Protein AF-H3H7L2-F1 (afdb_monomer)

Solvent-accessible surface area (backbone atoms only — not comparable to full-atom values): 11480 Å² total; per-residue (Å²): 137,89,81,87,8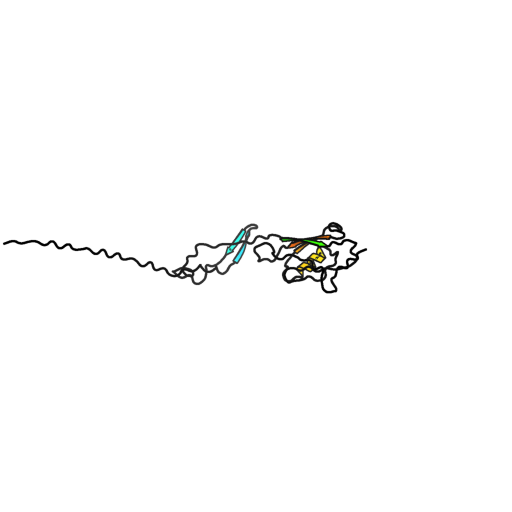4,83,84,80,83,82,82,81,79,82,78,78,82,76,76,77,82,84,77,72,84,60,44,77,53,62,67,68,32,77,78,44,79,44,82,70,51,102,87,42,70,44,80,45,64,41,74,40,81,75,68,45,100,62,21,23,56,44,23,77,82,89,76,82,88,84,84,81,77,71,92,57,76,34,77,48,77,50,74,42,65,41,99,40,67,69,85,56,39,15,32,35,46,32,50,74,96,44,69,40,62,71,41,51,71,80,52,51,33,67,57,51,30,55,42,49,47,69,36,95,89,41,65,48,60,49,50,44,59,53,59,79,56,74,22,53,61,22,32,36,34,44,37,33,37,74,53,61,100,82,64,82,66,71,76,82,68,63,80,43,77,50,90,76,49,71,84,87,28,45,62,52,75,54,81,127

Mean predicted aligne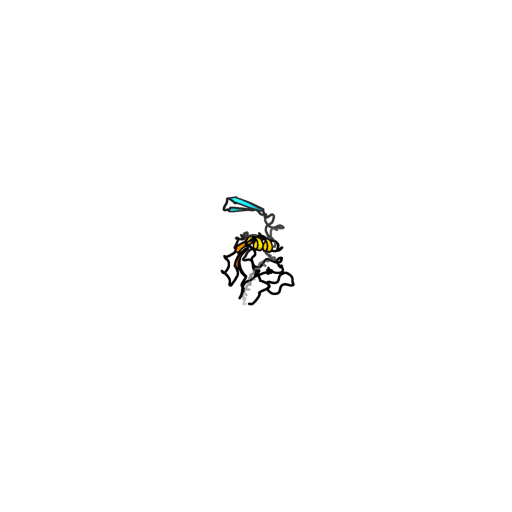d error: 16.81 Å

InterPro domains:
  IPR003961 Fibronectin type III [cd00063] (29-70)
  IPR013783 Immunoglobulin-like fold [G3DSA:2.60.40.10] (18-123)
  IPR036116 Fibronectin type III superfamily [SSF49265] (22-79)

Sequence (180 aa):
MSWTLLFGLLLLLLVTVVGAAFFTPEDVPGPPEKILVSPASDSSMRVQFSPPLNVKPEGVNGAPVLGYKVDVARRVDEVQTFSVAANGPILAGAYKLQFGAQMTPCIPWNASDVELEMALEELPTVDSVGVSRSAYSAAKNGYVYTITFDGAYLGNGKQTDTLDGDTTGHAPCIVNFYDS

Organism: Phytophthora ramorum (NCBI:txid164328)

Secondary structure (DSSP, 8-state):
---------------------------PPPPPEEEEEEEEETTEEEEEEEPPS--BTTBBTTB---------PPP--EEEEEEE--SS-B-S-EEEEEETTEEPPPEETT--HHHHHHHHHTSTT---EEEEEPPTTSBTTBEEEEEEE---TT--S---PPEEEESSPPTT----B---

Foldseek 3Di:
DDDDDDDDDDDDDDDPPPPPPDDDDADDADDWADWDWDDPDPPDIDTDTHGDPDQDPCGRRNDPDPDDDDDDADFDKAKDKDWQAAPDAQPWFWWWKDWPPDIFDTATQQHAQVSVQVRQCPTPQAPGKGKHWDPAPPHHNGIMIMIIRRGDPDDRDHDPTHIDIDCPDDPPGHRDRDDD

Nearest PDB structures (foldseek):
  9d93-assembly1_Me  TM=6.056E-01  e=2.719E-03  Mycobacterium phage Bxb1
  9d93-assembly1_Md  TM=5.670E-01  e=9.134E-03  Mycobacterium phage Bxb1
  9d93-assembly1_Mc  TM=5.709E-01  e=1.271E-02  Mycobacterium phage Bxb1

Radius of gyration: 35.59 Å; Cα contacts (8 Å, |Δi|>4): 286; chains: 1; bounding box: 51×59×133 Å

pLDDT: mean 73.61, std 17.61, range [36.94, 97.69]

Structure (mmCIF, N/CA/C/O backbone):
data_AF-H3H7L2-F1
#
_entry.id   AF-H3H7L2-F1
#
loop_
_atom_site.group_PDB
_atom_site.id
_atom_site.type_symbol
_atom_site.label_atom_id
_atom_site.label_alt_id
_atom_site.label_comp_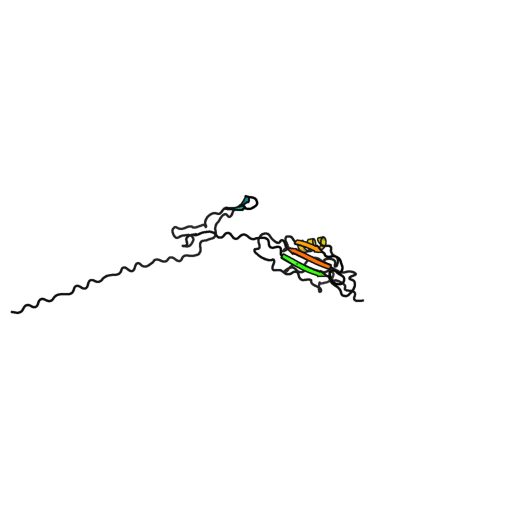id
_atom_site.label_asym_id
_atom_site.label_entity_id
_atom_site.label_seq_id
_atom_site.pdbx_PDB_ins_code
_atom_site.Cartn_x
_atom_site.Cartn_y
_atom_site.Cartn_z
_atom_site.occupancy
_atom_site.B_iso_or_equiv
_atom_site.auth_seq_id
_atom_site.auth_comp_id
_atom_site.auth_asym_id
_atom_site.auth_atom_id
_atom_site.pdbx_PDB_model_num
ATOM 1 N N . MET A 1 1 ? -20.782 -40.743 109.076 1.00 42.72 1 MET A N 1
ATOM 2 C CA . MET A 1 1 ? -21.596 -40.853 107.848 1.00 42.72 1 MET A CA 1
ATOM 3 C C . MET A 1 1 ? -21.030 -39.845 106.864 1.00 42.72 1 MET A C 1
ATOM 5 O O . MET A 1 1 ? -21.066 -38.658 107.149 1.00 42.72 1 MET A O 1
ATOM 9 N N . SER A 1 2 ? -20.343 -40.340 105.835 1.00 43.03 2 SER A N 1
ATOM 10 C CA . SER A 1 2 ? -19.579 -39.547 104.862 1.00 43.03 2 SER A CA 1
ATOM 11 C C . SER A 1 2 ? -20.503 -39.080 103.740 1.00 43.03 2 SER A C 1
ATOM 13 O O . SER A 1 2 ? -21.284 -39.892 103.248 1.00 43.03 2 SER A O 1
ATOM 15 N N . TRP A 1 3 ? -20.415 -37.813 103.330 1.00 38.62 3 TRP A N 1
ATOM 16 C CA . TRP A 1 3 ? -21.075 -37.321 102.121 1.00 38.62 3 TRP A CA 1
ATOM 17 C C . TRP A 1 3 ? -20.027 -36.668 101.221 1.00 38.62 3 TRP A C 1
ATOM 19 O O . TRP A 1 3 ? -19.472 -35.620 101.539 1.00 38.62 3 TRP A O 1
ATOM 29 N N . THR A 1 4 ? -19.725 -37.323 100.107 1.00 49.41 4 THR A N 1
ATOM 30 C CA . THR A 1 4 ? -18.909 -36.795 99.014 1.00 49.41 4 THR A CA 1
ATOM 31 C C . THR A 1 4 ? -19.793 -35.970 98.076 1.00 49.41 4 THR A C 1
ATOM 33 O O . THR A 1 4 ? -20.791 -36.465 97.558 1.00 49.41 4 THR A O 1
ATOM 36 N N . LEU A 1 5 ? -19.430 -34.705 97.854 1.00 44.53 5 LEU A N 1
ATOM 37 C CA . LEU A 1 5 ? -20.032 -33.828 96.845 1.00 44.53 5 LEU A CA 1
ATOM 38 C C . LEU A 1 5 ? -19.261 -33.982 95.526 1.00 44.53 5 LEU A C 1
ATOM 40 O O . LEU A 1 5 ? -18.083 -33.643 95.445 1.00 44.53 5 LEU A O 1
ATOM 44 N N . LEU A 1 6 ? -19.927 -34.514 94.501 1.00 42.78 6 LEU A N 1
ATOM 45 C CA . LEU A 1 6 ? -19.431 -34.582 93.124 1.00 42.78 6 LEU A CA 1
ATOM 46 C C . LEU A 1 6 ? -19.721 -33.250 92.414 1.00 42.78 6 LEU A C 1
ATOM 48 O O . LEU A 1 6 ? -20.880 -32.886 92.230 1.00 42.78 6 LEU A O 1
ATOM 52 N N . PHE A 1 7 ? -18.674 -32.537 91.993 1.00 46.81 7 PHE A N 1
ATOM 53 C CA . PHE A 1 7 ? -18.787 -31.405 91.070 1.00 46.81 7 PHE A CA 1
ATOM 54 C C . PHE A 1 7 ? -18.879 -31.930 89.630 1.00 46.81 7 PHE A C 1
ATOM 56 O O . PHE A 1 7 ? -17.921 -32.497 89.108 1.00 46.81 7 PHE A O 1
ATOM 63 N N . GLY A 1 8 ? -20.035 -31.752 88.987 1.00 42.59 8 GLY A N 1
ATOM 64 C CA . GLY A 1 8 ? -20.213 -32.010 87.558 1.00 42.59 8 GLY A CA 1
ATOM 65 C C . GLY A 1 8 ? -19.710 -30.830 86.727 1.00 42.59 8 GLY A C 1
ATOM 66 O O . GLY A 1 8 ? -20.228 -29.722 86.847 1.00 42.59 8 GLY A O 1
ATOM 67 N N . LEU A 1 9 ? -18.701 -31.062 85.888 1.00 47.94 9 LEU A N 1
ATOM 68 C CA . LEU A 1 9 ? -18.195 -30.092 84.918 1.00 47.94 9 LEU A CA 1
ATOM 69 C C . LEU A 1 9 ? -19.192 -29.983 83.749 1.00 47.94 9 LEU A C 1
ATOM 71 O O . LEU A 1 9 ? -19.324 -30.915 82.957 1.00 47.94 9 LEU A O 1
ATOM 75 N N . LEU A 1 10 ? -19.900 -28.857 83.637 1.00 43.38 10 LEU A N 1
ATOM 76 C CA . LEU A 1 10 ? -20.731 -28.554 82.471 1.00 43.38 10 LEU A CA 1
ATOM 77 C C . LEU A 1 10 ? -19.822 -28.104 81.318 1.00 43.38 10 LEU A C 1
ATOM 79 O O . LEU A 1 10 ? -19.287 -26.996 81.332 1.00 43.38 10 LEU A O 1
ATOM 83 N N . LEU A 1 11 ? -19.633 -28.975 80.326 1.00 47.72 11 LEU A N 1
ATOM 84 C CA . LEU A 1 11 ? -18.905 -28.658 79.100 1.00 47.72 11 LEU A CA 1
ATOM 85 C C . LEU A 1 11 ? -19.787 -27.777 78.198 1.00 47.72 11 LEU A C 1
ATOM 87 O O . LEU A 1 11 ? -20.783 -28.238 77.645 1.00 47.72 11 LEU A O 1
ATOM 91 N N . LEU A 1 12 ? -19.424 -26.501 78.064 1.00 52.78 12 LEU A N 1
ATOM 92 C CA . LEU A 1 12 ? -20.089 -25.538 77.185 1.00 52.78 12 LEU A CA 1
ATOM 93 C C . LEU A 1 12 ? -19.618 -25.779 75.741 1.00 52.78 12 LEU A C 1
ATOM 95 O O 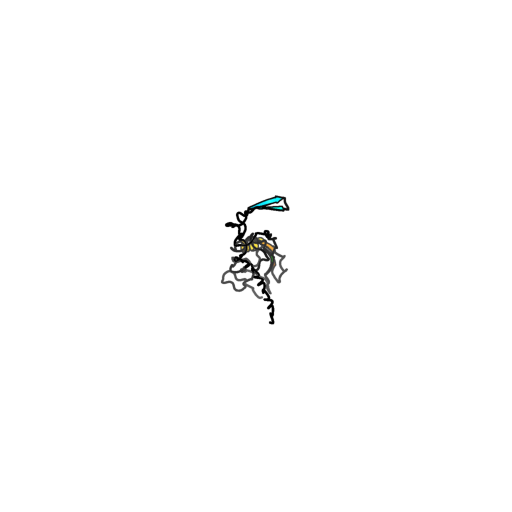. LEU A 1 12 ? -18.488 -25.449 75.381 1.00 52.78 12 LEU A O 1
ATOM 99 N N . LEU A 1 13 ? -20.466 -26.405 74.921 1.00 51.59 13 LEU A N 1
ATOM 100 C CA . LEU A 1 13 ? -20.189 -26.645 73.505 1.00 51.59 13 LEU A CA 1
ATOM 101 C C . LEU A 1 13 ? -20.370 -25.329 72.724 1.00 51.59 13 LEU A C 1
ATOM 103 O O . LEU A 1 13 ? -21.492 -24.905 72.451 1.00 51.59 13 LEU A O 1
ATOM 107 N N . LEU A 1 14 ? -19.265 -24.667 72.377 1.00 56.00 14 LEU A N 1
ATOM 108 C CA . LEU A 1 14 ? -19.246 -23.540 71.440 1.00 56.00 14 LEU A CA 1
ATOM 109 C C . LEU A 1 14 ? -19.530 -24.073 70.028 1.00 56.00 14 LEU A C 1
ATOM 111 O O . LEU A 1 14 ? -18.642 -24.601 69.364 1.00 56.00 14 LEU A O 1
ATOM 115 N N . VAL A 1 15 ? -20.779 -23.961 69.572 1.00 58.22 15 VAL A N 1
ATOM 116 C CA . VAL A 1 15 ? -21.133 -24.225 68.171 1.00 58.22 15 VAL A CA 1
ATOM 117 C C . VAL A 1 15 ? -20.689 -23.017 67.353 1.00 58.22 15 VAL A C 1
ATOM 119 O O . VAL A 1 15 ? -21.318 -21.960 67.389 1.00 58.22 15 VAL A O 1
ATOM 122 N N . THR A 1 16 ? -19.583 -23.150 66.626 1.00 55.16 16 THR A N 1
ATOM 123 C CA . THR A 1 16 ? -19.221 -22.189 65.587 1.00 55.16 16 THR A CA 1
ATOM 124 C C . THR A 1 16 ? -20.222 -22.330 64.444 1.00 55.16 16 THR A C 1
ATOM 126 O O . THR A 1 16 ? -20.242 -23.330 63.728 1.00 55.16 16 THR A O 1
ATOM 129 N N . VAL A 1 17 ? -21.085 -21.329 64.265 1.00 59.53 17 VAL A N 1
ATOM 130 C CA . VAL A 1 17 ? -21.864 -21.203 63.030 1.00 59.53 17 VAL A CA 1
ATOM 131 C C . VAL A 1 17 ? -20.871 -20.819 61.939 1.00 59.53 17 VAL A C 1
ATOM 133 O O . VAL A 1 17 ? -20.520 -19.651 61.784 1.00 59.53 17 VAL A O 1
ATOM 136 N N . VAL A 1 18 ? -20.355 -21.812 61.217 1.00 59.75 18 VAL A N 1
ATOM 137 C CA . VAL A 1 18 ? -19.628 -21.564 59.973 1.00 59.75 18 VAL A CA 1
ATOM 138 C C . VAL A 1 18 ? -20.673 -21.074 58.978 1.00 59.75 18 VAL A C 1
ATOM 140 O O . VAL A 1 18 ? -21.449 -21.861 58.442 1.00 59.75 18 VAL A O 1
ATOM 143 N N . GLY A 1 19 ? -20.751 -19.757 58.788 1.00 56.78 19 GLY A N 1
ATOM 144 C CA . GLY A 1 19 ? -21.530 -19.181 57.702 1.00 56.78 19 GLY A CA 1
ATOM 145 C C . GLY A 1 19 ? -20.981 -19.729 56.392 1.00 56.78 19 GLY A C 1
ATOM 146 O O . GLY A 1 19 ? -19.834 -19.455 56.043 1.00 56.78 19 GLY A O 1
ATOM 147 N N . ALA A 1 20 ? -21.770 -20.545 55.696 1.00 57.53 20 ALA A N 1
ATOM 148 C CA . ALA A 1 20 ? -21.438 -20.949 54.342 1.00 57.53 20 ALA A CA 1
ATOM 149 C C . ALA A 1 20 ? -21.363 -19.675 53.493 1.00 57.53 20 ALA A C 1
ATOM 151 O O . ALA A 1 20 ? -22.358 -18.965 53.341 1.00 57.53 20 ALA A O 1
ATOM 152 N N . ALA A 1 21 ? -20.177 -19.357 52.980 1.00 58.69 21 ALA A N 1
ATOM 153 C CA . ALA A 1 21 ? -20.054 -18.340 51.953 1.00 58.69 21 ALA A CA 1
ATOM 154 C C . ALA A 1 21 ? -20.756 -18.882 50.701 1.00 58.69 21 ALA A C 1
ATOM 156 O O . ALA A 1 21 ? -20.286 -19.831 50.072 1.00 58.69 21 ALA A O 1
ATOM 157 N N . PHE A 1 22 ? -21.925 -18.328 50.387 1.00 52.34 22 PHE A N 1
ATOM 158 C CA . PHE A 1 22 ? -22.603 -18.588 49.126 1.00 52.34 22 PHE A CA 1
ATOM 159 C C . PHE A 1 22 ? -21.815 -17.880 48.024 1.00 52.34 22 PHE A C 1
ATOM 161 O O . PHE A 1 22 ? -21.894 -16.664 47.888 1.00 52.34 22 PHE A O 1
ATOM 168 N N . PHE A 1 23 ? -21.036 -18.639 47.259 1.00 55.38 23 PHE A N 1
ATOM 169 C CA . PHE A 1 23 ? -20.469 -18.169 46.001 1.00 55.38 23 PHE A CA 1
ATOM 170 C C . PHE A 1 23 ? -21.416 -18.589 44.877 1.00 55.38 23 PHE A C 1
ATOM 172 O O . PHE A 1 23 ? -21.619 -19.782 44.647 1.00 55.38 23 PHE A O 1
ATOM 179 N N . THR A 1 24 ? -22.024 -17.624 44.192 1.00 59.06 24 THR A N 1
ATOM 180 C CA . THR A 1 24 ? -22.646 -17.870 42.888 1.00 59.06 24 THR A CA 1
ATOM 181 C C . THR A 1 24 ? -21.557 -17.787 41.821 1.00 59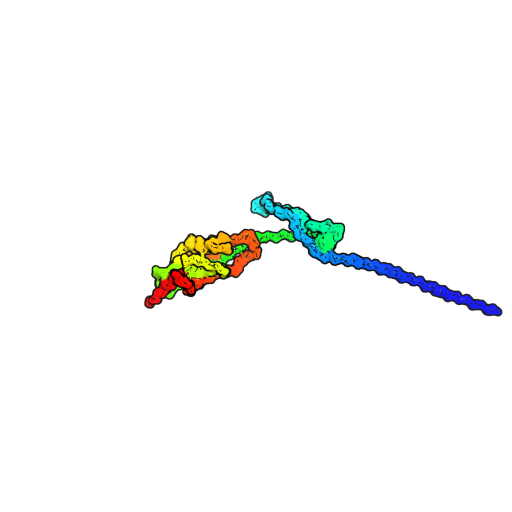.06 24 THR A C 1
ATOM 183 O O . THR A 1 24 ? -20.693 -16.920 41.945 1.00 59.06 24 THR A O 1
ATOM 186 N N . PRO A 1 25 ? -21.555 -18.649 40.790 1.00 58.09 25 PRO A N 1
ATOM 187 C CA . PRO A 1 25 ? -20.655 -18.476 39.656 1.00 58.09 25 PRO A CA 1
ATOM 188 C C . PRO A 1 25 ? -20.799 -17.058 39.097 1.00 58.09 25 PRO A C 1
ATOM 190 O O . PRO A 1 25 ? -21.908 -16.626 38.784 1.00 58.09 25 PRO A O 1
ATOM 193 N N . GLU A 1 26 ? -19.684 -16.349 39.026 1.00 63.41 26 GLU A N 1
ATOM 194 C CA . GLU A 1 26 ? -19.555 -15.033 38.417 1.00 63.41 26 GLU A CA 1
ATOM 195 C C . GLU A 1 26 ? -18.843 -15.231 37.075 1.00 63.41 26 GLU A C 1
ATOM 197 O O . GLU A 1 26 ? -17.803 -15.888 37.011 1.00 63.41 26 GLU A O 1
ATOM 202 N N . ASP A 1 27 ? -19.436 -14.728 35.999 1.00 64.25 27 ASP A N 1
ATOM 203 C CA . ASP A 1 27 ? -18.841 -14.682 34.666 1.00 64.25 27 ASP A CA 1
ATOM 204 C C . ASP A 1 27 ? -18.543 -13.223 34.302 1.00 64.25 27 ASP A C 1
ATOM 206 O O . ASP A 1 27 ? -19.025 -12.282 34.937 1.00 64.25 27 ASP A O 1
ATOM 210 N N . VAL A 1 28 ? -17.725 -13.022 33.275 1.00 65.25 28 VAL A N 1
ATOM 211 C CA . VAL A 1 28 ? -17.295 -11.694 32.839 1.00 65.25 28 VAL A CA 1
ATOM 212 C C . VAL A 1 28 ? -18.524 -10.846 32.458 1.00 65.25 28 VAL A C 1
ATOM 214 O O . VAL A 1 28 ? -19.422 -11.348 31.764 1.00 65.25 28 VAL A O 1
ATOM 217 N N . PRO A 1 29 ? -18.588 -9.558 32.865 1.00 73.44 29 PRO A N 1
ATOM 218 C CA . PRO A 1 29 ? -19.645 -8.670 32.408 1.00 73.44 29 PRO A CA 1
ATOM 219 C C . PRO A 1 29 ? -19.709 -8.632 30.880 1.00 73.44 29 PRO A C 1
ATOM 221 O O . PRO A 1 29 ? -18.682 -8.542 30.206 1.00 73.44 29 PRO A O 1
ATOM 224 N N . GLY A 1 30 ? -20.922 -8.679 30.331 1.00 75.75 30 GLY A N 1
ATOM 225 C CA . GLY A 1 30 ? -21.148 -8.539 28.894 1.00 75.75 30 GLY A CA 1
ATOM 226 C C . GLY A 1 30 ? -20.613 -7.211 28.331 1.00 75.75 30 GLY A C 1
ATOM 227 O O . GLY A 1 30 ? -20.304 -6.287 29.088 1.00 75.75 30 GLY A O 1
ATOM 228 N N . PRO A 1 31 ? -20.498 -7.084 27.000 1.00 83.38 31 PRO A N 1
ATOM 229 C CA . PRO A 1 31 ? -20.037 -5.850 26.373 1.00 83.38 31 PRO A CA 1
ATOM 230 C C . PRO A 1 31 ? -21.061 -4.708 26.535 1.00 83.38 31 PRO A C 1
ATOM 232 O O . PRO A 1 31 ? -22.255 -4.969 26.708 1.00 83.38 31 PRO A O 1
ATOM 235 N N . PRO A 1 32 ? -20.624 -3.437 26.452 1.00 85.88 32 PRO A N 1
ATOM 236 C CA . PRO A 1 32 ? -21.538 -2.302 26.394 1.00 85.88 32 PRO A CA 1
ATOM 237 C C . PRO A 1 32 ? -22.397 -2.340 25.125 1.00 85.88 32 PRO A C 1
ATOM 239 O O . PRO A 1 32 ? -21.979 -2.839 24.079 1.00 85.88 32 PRO A O 1
ATOM 242 N N . GLU A 1 33 ? -23.580 -1.743 25.196 1.00 87.56 33 GLU A N 1
ATOM 243 C CA . GLU A 1 33 ? -24.502 -1.643 24.067 1.00 87.56 33 GLU A CA 1
ATOM 244 C C . GLU A 1 33 ? -24.527 -0.252 23.443 1.00 87.56 33 GLU A C 1
ATOM 246 O O . GLU A 1 33 ? -24.092 0.725 24.046 1.00 87.56 33 GLU A O 1
ATOM 251 N N . LYS A 1 34 ? -25.126 -0.139 22.249 1.00 86.56 34 LYS A N 1
ATOM 252 C CA . LYS A 1 34 ? -25.437 1.150 21.602 1.00 86.56 34 LYS A CA 1
ATOM 253 C C . LYS A 1 34 ? -24.223 2.083 21.534 1.00 86.56 34 LYS A C 1
ATOM 255 O O . LYS A 1 34 ? -24.288 3.234 21.962 1.00 86.56 34 LYS A O 1
ATOM 260 N N . ILE A 1 35 ? -23.115 1.561 21.015 1.00 88.00 35 ILE A N 1
ATOM 261 C CA . ILE A 1 35 ? -21.878 2.321 20.856 1.00 88.00 35 ILE A CA 1
ATOM 262 C C . ILE A 1 35 ? -22.097 3.410 19.800 1.00 88.00 35 ILE A C 1
ATOM 264 O O . ILE A 1 35 ? -22.441 3.126 18.655 1.00 88.00 35 ILE A O 1
ATOM 268 N N . LEU A 1 36 ? -21.887 4.658 20.198 1.00 86.94 36 LEU A N 1
ATOM 269 C CA . LEU A 1 36 ? -21.940 5.848 19.362 1.00 86.94 36 LEU A CA 1
ATOM 270 C C . LEU A 1 36 ? -20.646 6.634 19.563 1.00 86.94 36 LEU A C 1
ATOM 272 O O . LEU A 1 36 ? -20.280 6.964 20.691 1.00 86.94 36 LEU A O 1
ATOM 276 N N . VAL A 1 37 ? -19.964 6.959 18.469 1.00 87.56 37 VAL A N 1
ATOM 277 C CA . VAL A 1 37 ? -18.731 7.754 18.490 1.00 87.56 37 VAL A CA 1
ATOM 278 C C . VAL A 1 37 ? -18.962 9.031 17.696 1.00 87.56 37 VAL A C 1
ATOM 280 O O . VAL A 1 37 ? -19.446 8.981 16.569 1.00 87.56 37 VAL A O 1
ATOM 283 N N . SER A 1 38 ? -18.632 10.180 18.282 1.00 89.50 38 SER A N 1
ATOM 284 C CA . SER A 1 38 ? -18.746 11.480 17.617 1.00 89.50 38 SER A CA 1
ATOM 285 C C . SER A 1 38 ? -17.513 12.348 17.873 1.00 89.50 38 SER A C 1
ATOM 287 O O . SER A 1 38 ? -16.984 12.322 18.990 1.00 89.50 38 SER A O 1
ATOM 289 N N . PRO A 1 39 ? -17.077 13.171 16.904 1.00 86.69 39 PRO A N 1
ATOM 290 C CA . PRO A 1 39 ? -16.022 14.149 17.144 1.00 86.69 39 PRO A CA 1
ATOM 291 C C . PRO A 1 39 ? -16.453 15.130 18.239 1.00 86.69 39 PRO A C 1
ATOM 293 O O . PRO A 1 39 ? -17.602 15.571 18.291 1.00 86.69 39 PRO A O 1
ATOM 296 N N . ALA A 1 40 ? -15.535 15.437 19.149 1.00 87.19 40 ALA A N 1
ATOM 297 C CA . ALA A 1 40 ? -15.734 16.415 20.215 1.00 87.19 40 ALA A CA 1
ATOM 298 C C . ALA A 1 40 ? -14.848 17.653 20.023 1.00 87.19 40 ALA A C 1
ATOM 300 O O . ALA A 1 40 ? -15.246 18.748 20.417 1.00 87.19 40 ALA A O 1
ATOM 301 N N . SER A 1 41 ? -13.691 17.477 19.383 1.00 89.38 41 SER A N 1
ATOM 302 C CA . SER A 1 41 ? -12.815 18.513 18.830 1.00 89.38 41 SER A CA 1
ATOM 303 C C . SER A 1 41 ? -11.898 17.890 17.768 1.00 89.38 41 SER A C 1
ATOM 305 O O . SER A 1 41 ? -11.964 16.684 17.532 1.00 89.38 41 SER A O 1
ATOM 307 N N . ASP A 1 42 ? -10.974 18.677 17.214 1.00 80.00 42 ASP A N 1
ATOM 308 C CA . ASP A 1 42 ? -9.923 18.191 16.302 1.00 80.00 42 ASP A CA 1
ATOM 309 C C . ASP A 1 42 ? -8.986 17.146 16.941 1.00 80.00 42 ASP A C 1
ATOM 311 O O . ASP A 1 42 ? -8.261 16.441 16.246 1.00 80.00 42 ASP A O 1
ATOM 315 N N . SER A 1 43 ? -8.985 17.038 18.273 1.00 82.88 43 SER A N 1
ATOM 316 C CA . SER A 1 43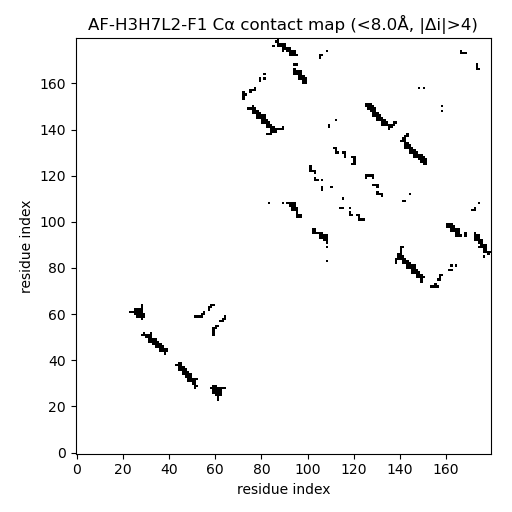 ? -8.099 16.154 19.040 1.00 82.88 43 SER A CA 1
ATOM 317 C C . SER A 1 43 ? -8.827 15.261 20.046 1.00 82.88 43 SER A C 1
ATOM 319 O O . SER A 1 43 ? -8.179 14.582 20.843 1.00 82.88 43 SER A O 1
ATOM 321 N N . SER A 1 44 ? -10.164 15.247 20.053 1.00 83.31 44 SER A N 1
ATOM 322 C CA . SER A 1 44 ? -10.936 14.447 21.008 1.00 83.31 44 SER A CA 1
ATOM 323 C C . SER A 1 44 ? -12.211 13.867 20.402 1.00 83.31 44 SER A C 1
ATOM 325 O O . SER A 1 44 ? -12.875 14.487 19.570 1.00 83.31 44 SER A O 1
ATOM 327 N N . MET A 1 45 ? -12.579 12.669 20.859 1.00 85.94 45 MET A N 1
ATOM 328 C CA . MET A 1 45 ? -13.815 11.984 20.484 1.00 85.94 45 MET A CA 1
ATOM 329 C C . MET A 1 45 ? -14.664 11.722 21.724 1.00 85.94 45 MET A C 1
ATOM 331 O O . MET A 1 45 ? -14.152 11.393 22.794 1.00 85.94 45 MET A O 1
ATOM 335 N N . ARG A 1 46 ? -15.980 11.842 21.572 1.00 90.25 46 ARG A N 1
ATOM 336 C CA . ARG A 1 46 ? -16.962 11.380 22.552 1.00 90.25 46 ARG A CA 1
ATOM 337 C C . ARG A 1 46 ? -17.374 9.965 22.188 1.00 90.25 46 ARG A C 1
ATOM 339 O O . ARG A 1 46 ? -17.863 9.735 21.087 1.00 90.25 46 ARG A O 1
ATOM 346 N N . VAL A 1 47 ? -17.213 9.055 23.139 1.00 90.88 47 VAL A N 1
ATOM 347 C CA . VAL A 1 47 ? -17.756 7.699 23.069 1.00 90.88 47 VAL A CA 1
ATOM 348 C C . VAL A 1 47 ? -18.957 7.645 24.004 1.00 90.88 47 VAL A C 1
ATOM 350 O O . VAL A 1 47 ? -18.840 7.944 25.191 1.00 90.88 47 VAL A O 1
ATOM 353 N N . GLN A 1 48 ? -20.116 7.308 23.457 1.00 91.81 48 GLN A N 1
ATOM 354 C CA . GLN A 1 48 ? -21.354 7.088 24.190 1.00 91.81 48 GLN A CA 1
ATOM 355 C C . GLN A 1 48 ? -21.757 5.629 24.025 1.00 91.81 48 GLN A C 1
ATOM 357 O O . GLN A 1 48 ? -21.657 5.069 22.939 1.00 91.81 48 GLN A O 1
ATOM 362 N N . PHE A 1 49 ? -22.199 5.010 25.107 1.00 91.19 49 PHE A N 1
ATOM 363 C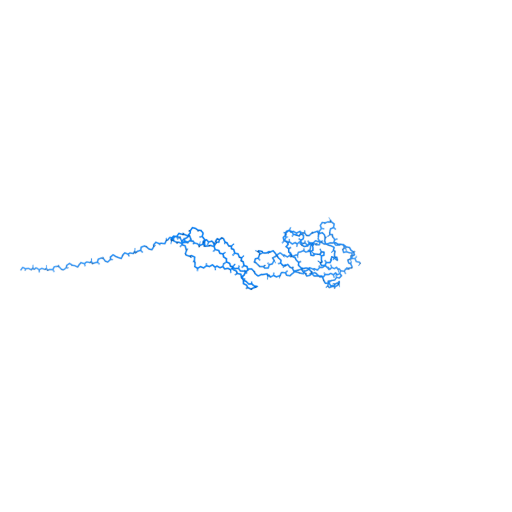 CA . PHE A 1 49 ? -22.679 3.638 25.112 1.00 91.19 49 PHE A CA 1
ATOM 364 C C . PHE A 1 49 ? -23.645 3.450 26.281 1.00 91.19 49 PHE A C 1
ATOM 366 O O . PHE A 1 49 ? -23.709 4.265 27.203 1.00 91.19 49 PHE A O 1
ATOM 373 N N . SER A 1 50 ? -24.413 2.372 26.235 1.00 88.44 50 SER A N 1
ATOM 374 C CA . SER A 1 50 ? -25.245 1.896 27.334 1.00 88.44 50 SER A CA 1
ATOM 375 C C . SER A 1 50 ? -24.545 0.742 28.058 1.00 88.44 50 SER A C 1
ATOM 377 O O . SER A 1 50 ? -23.770 0.016 27.431 1.00 88.44 50 SER A O 1
ATOM 379 N N . PRO A 1 51 ? -24.802 0.541 29.360 1.00 84.75 51 PRO A N 1
ATOM 380 C CA . PRO A 1 51 ? -24.368 -0.667 30.050 1.00 84.75 51 PRO A CA 1
ATOM 381 C C . PRO A 1 51 ? -24.891 -1.945 29.368 1.00 84.75 51 PRO A C 1
ATOM 383 O O . PRO A 1 51 ? -25.858 -1.869 28.604 1.00 84.75 51 PRO A O 1
ATOM 386 N N . PRO A 1 52 ? -24.295 -3.113 29.660 1.00 81.12 52 PRO A N 1
ATOM 387 C CA . PRO A 1 52 ? -24.741 -4.390 29.103 1.00 81.12 52 PRO A CA 1
ATOM 388 C C . PRO A 1 52 ? -26.201 -4.707 29.466 1.00 81.12 52 PRO A C 1
ATOM 390 O O . PRO A 1 52 ? -26.682 -4.308 30.531 1.00 81.12 52 PRO A O 1
ATOM 393 N N . LEU A 1 53 ? -26.908 -5.468 28.622 1.00 70.44 53 LEU A N 1
ATOM 394 C CA . LEU A 1 53 ? -28.247 -5.972 28.963 1.00 70.44 53 LEU A CA 1
ATOM 395 C C . LEU A 1 53 ? -28.203 -6.997 30.099 1.00 70.44 53 LEU A C 1
ATOM 397 O O . LEU A 1 53 ? -27.187 -7.638 30.358 1.00 70.44 53 LEU A O 1
ATOM 401 N N . ASN A 1 54 ? -29.362 -7.196 30.733 1.00 66.38 54 ASN A N 1
ATOM 402 C CA . ASN A 1 54 ? -29.580 -8.180 31.798 1.00 66.38 54 ASN A CA 1
ATOM 403 C C . ASN A 1 54 ? -28.768 -7.923 33.077 1.00 66.38 54 ASN A C 1
ATOM 405 O O . ASN A 1 54 ? -28.350 -8.872 33.738 1.00 66.38 54 ASN A O 1
ATOM 409 N N . VAL A 1 55 ? -28.580 -6.653 33.455 1.00 62.56 55 VAL A N 1
ATOM 410 C CA . VAL A 1 55 ? -28.070 -6.298 34.788 1.00 62.56 55 VAL A CA 1
ATOM 411 C C . VAL A 1 55 ? -29.044 -6.843 35.838 1.00 62.56 55 VAL A C 1
ATOM 413 O O . VAL A 1 55 ? -30.177 -6.369 35.947 1.00 62.56 55 VAL A O 1
ATOM 416 N N . LYS A 1 56 ? -28.627 -7.862 36.588 1.00 59.25 56 LYS A N 1
ATOM 417 C CA . LYS A 1 56 ? -29.376 -8.382 37.737 1.00 59.25 56 LYS A CA 1
ATOM 418 C C . LYS A 1 56 ? -28.835 -7.749 39.026 1.00 59.25 56 LYS A C 1
ATOM 420 O O . LYS A 1 56 ? -27.756 -7.154 38.987 1.00 59.25 56 LYS A O 1
ATOM 425 N N . PRO A 1 57 ? -29.528 -7.862 40.176 1.00 57.56 57 PRO A N 1
ATOM 426 C CA . PRO A 1 57 ? -28.976 -7.430 41.462 1.00 57.56 57 PRO A CA 1
ATOM 427 C C . PRO A 1 57 ? -27.613 -8.068 41.767 1.00 57.56 57 PRO A C 1
ATOM 429 O O . PRO A 1 57 ? -26.792 -7.455 42.440 1.00 57.56 57 PRO A O 1
ATOM 432 N N . GLU A 1 58 ? -27.364 -9.268 41.232 1.00 58.62 58 GLU A N 1
ATOM 433 C CA . GLU A 1 58 ? -26.094 -9.984 41.351 1.00 58.62 58 GLU A CA 1
ATOM 434 C C . GLU A 1 58 ? -25.016 -9.506 40.353 1.00 58.62 58 GLU A C 1
ATOM 436 O O . GLU A 1 58 ? -23.901 -9.999 40.401 1.00 58.62 58 GLU A O 1
ATOM 441 N N . GLY A 1 59 ? -25.304 -8.557 39.451 1.00 56.31 59 GLY A N 1
ATOM 442 C CA . GLY A 1 59 ? -24.377 -8.057 38.424 1.00 56.31 59 GLY A CA 1
ATOM 443 C C . GLY A 1 59 ? -24.754 -8.458 36.991 1.00 56.31 59 GLY A C 1
ATOM 444 O O . GLY A 1 59 ? -25.815 -9.035 36.738 1.00 56.31 59 GLY A O 1
ATOM 445 N N . VAL A 1 60 ? -23.883 -8.145 36.025 1.00 56.38 60 VAL A N 1
ATOM 446 C CA . VAL A 1 60 ? -23.994 -8.646 34.643 1.00 56.38 60 VAL A CA 1
ATOM 447 C C . VAL A 1 60 ? -23.259 -9.981 34.610 1.00 56.38 60 VAL A C 1
ATOM 449 O O . VAL A 1 60 ? -22.037 -10.005 34.661 1.00 56.38 60 VAL A O 1
ATOM 452 N N . ASN A 1 61 ? -24.005 -11.084 34.594 1.00 60.53 61 ASN A N 1
ATOM 453 C CA . ASN A 1 61 ? -23.495 -12.447 34.805 1.00 60.53 61 ASN A CA 1
ATOM 454 C C . ASN A 1 61 ? -22.837 -12.708 36.176 1.00 60.53 61 ASN A C 1
ATOM 456 O O . ASN A 1 61 ? -22.000 -13.594 36.298 1.00 60.53 61 ASN A O 1
ATOM 460 N N . GLY A 1 62 ? -23.233 -11.983 37.222 1.00 58.72 62 GLY A N 1
ATOM 461 C CA . GLY A 1 62 ? -22.680 -12.174 38.569 1.00 58.72 62 GLY A CA 1
ATOM 462 C C . GLY A 1 62 ? -21.528 -11.226 38.916 1.00 58.72 62 GLY A C 1
ATOM 463 O O . GLY A 1 62 ? -21.112 -11.211 40.069 1.00 58.72 62 GLY A O 1
ATOM 464 N N . ALA A 1 63 ? -21.036 -10.439 37.944 1.00 67.19 63 ALA A N 1
ATOM 465 C CA . ALA A 1 63 ? -19.920 -9.512 38.121 1.00 67.19 63 ALA A CA 1
ATOM 466 C C . ALA A 1 63 ? -20.335 -8.039 38.055 1.00 67.19 63 ALA A C 1
ATOM 468 O O . ALA A 1 63 ? -21.132 -7.657 37.183 1.00 67.19 63 ALA A O 1
ATOM 469 N N . PRO A 1 64 ? -19.780 -7.158 38.912 1.00 70.81 64 PRO A N 1
ATOM 470 C CA . PRO A 1 64 ? -19.933 -5.722 38.741 1.00 70.81 64 PRO A CA 1
ATOM 471 C C . PRO A 1 64 ? -19.102 -5.225 37.549 1.00 70.81 64 PRO A C 1
ATOM 473 O O . PRO A 1 64 ? -17.927 -5.556 37.392 1.00 70.81 64 PRO A O 1
ATOM 476 N N . VAL A 1 65 ? -19.684 -4.347 36.728 1.00 76.12 65 VAL A N 1
ATOM 477 C CA . VAL A 1 65 ? -18.921 -3.596 35.720 1.00 76.12 65 VAL A CA 1
ATOM 478 C C . VAL A 1 65 ? -18.111 -2.514 36.438 1.00 76.12 65 VAL A C 1
ATOM 480 O O . VAL A 1 65 ? -18.671 -1.519 36.893 1.00 76.12 65 VAL A O 1
ATOM 483 N N . LEU A 1 66 ? -16.794 -2.699 36.547 1.00 81.50 66 LEU A N 1
ATOM 484 C CA . LEU A 1 66 ? -15.899 -1.753 37.234 1.00 81.50 66 LEU A CA 1
ATOM 485 C C . LEU A 1 66 ? -15.383 -0.626 36.328 1.00 81.50 66 LEU A C 1
ATOM 487 O O . LEU A 1 66 ? -14.918 0.404 36.812 1.00 81.50 66 LEU A O 1
ATOM 491 N N . GLY A 1 67 ? -15.460 -0.807 35.011 1.00 81.19 67 GLY A N 1
ATOM 492 C CA . GLY A 1 67 ? -14.999 0.164 34.029 1.00 81.19 67 GLY A CA 1
ATOM 493 C C . GLY A 1 67 ? -15.029 -0.403 32.616 1.00 81.19 67 GLY A C 1
ATOM 494 O O . GLY A 1 67 ? -15.306 -1.583 32.413 1.00 81.19 67 GLY A O 1
ATOM 495 N N . TYR A 1 68 ? -14.724 0.453 31.643 1.00 83.56 68 TYR A N 1
ATOM 496 C CA . TYR A 1 68 ? -14.667 0.092 30.230 1.00 83.56 68 TYR A CA 1
ATOM 497 C C . TYR A 1 68 ? -13.273 0.371 29.684 1.00 83.56 68 TYR A C 1
ATOM 499 O O . TYR A 1 68 ? -12.682 1.414 29.969 1.00 83.56 68 TYR A O 1
ATOM 507 N N . LYS A 1 69 ? -12.763 -0.555 28.874 1.00 82.62 69 LYS A N 1
ATOM 508 C CA . LYS A 1 69 ? -11.543 -0.358 28.097 1.00 82.62 69 LYS A CA 1
ATOM 509 C C . LYS A 1 69 ? -11.923 0.231 26.741 1.00 82.62 69 LYS A C 1
ATOM 511 O O . LYS A 1 69 ? -12.747 -0.345 26.036 1.00 82.62 69 LYS A O 1
ATOM 516 N N . VAL A 1 70 ? -11.329 1.367 26.388 1.00 81.62 70 VAL A N 1
ATOM 517 C CA . VAL A 1 70 ? -11.439 1.948 25.045 1.00 81.62 70 VAL A CA 1
ATOM 518 C C . VAL A 1 70 ? -10.101 1.749 24.350 1.00 81.62 70 VAL A C 1
ATOM 520 O O . VAL A 1 70 ? -9.107 2.356 24.742 1.00 81.62 70 VAL A O 1
ATOM 523 N N . ASP A 1 71 ? -10.082 0.894 23.333 1.00 76.50 71 ASP A N 1
ATOM 524 C CA . ASP A 1 71 ? -8.922 0.699 22.467 1.00 76.50 71 ASP A CA 1
ATOM 525 C C . ASP A 1 71 ? -9.099 1.544 21.198 1.00 76.50 71 ASP A C 1
ATOM 527 O O . ASP A 1 71 ? -10.108 1.431 20.503 1.00 76.50 71 ASP A O 1
ATOM 531 N N . VAL A 1 72 ? -8.126 2.414 20.909 1.00 70.25 72 VAL A N 1
ATOM 532 C CA . VAL A 1 72 ? -8.117 3.266 19.711 1.00 70.25 72 VAL A CA 1
ATOM 533 C C . VAL A 1 72 ? -7.064 2.740 18.742 1.00 70.25 72 VAL A C 1
ATOM 535 O O . VAL A 1 72 ? -5.882 2.685 19.081 1.00 70.25 72 VAL A O 1
ATOM 538 N N . ALA A 1 73 ? -7.488 2.384 17.530 1.00 60.03 73 ALA A N 1
ATOM 539 C CA . ALA A 1 73 ? -6.583 2.038 16.442 1.00 60.03 73 ALA A CA 1
ATOM 540 C C . ALA A 1 73 ? -5.899 3.308 15.917 1.00 60.03 73 ALA A C 1
ATOM 542 O O . ALA A 1 73 ? -6.576 4.277 15.565 1.00 60.03 73 ALA A O 1
ATOM 543 N N . ARG A 1 74 ? -4.563 3.320 15.840 1.00 56.69 74 ARG A N 1
ATOM 544 C CA . ARG A 1 74 ? -3.820 4.362 15.114 1.00 56.69 74 ARG A CA 1
ATOM 545 C C . ARG A 1 74 ? -3.381 3.798 13.771 1.00 56.69 74 ARG A C 1
ATOM 547 O O . ARG A 1 74 ? -2.824 2.703 13.743 1.00 56.69 74 ARG A O 1
ATOM 554 N N . ARG A 1 75 ? -3.566 4.571 12.695 1.00 58.94 75 ARG A N 1
ATOM 555 C CA . ARG A 1 75 ? -2.972 4.274 11.384 1.00 58.94 75 ARG A CA 1
ATOM 556 C C . ARG A 1 75 ? -1.470 4.032 11.558 1.00 58.94 75 ARG A C 1
ATOM 558 O O . ARG A 1 75 ? -0.777 4.828 12.203 1.00 58.94 75 ARG A O 1
ATOM 565 N N . VAL A 1 76 ? -0.990 2.912 11.040 1.00 60.28 76 VAL A N 1
ATOM 566 C CA . VAL A 1 76 ? 0.434 2.672 10.830 1.00 60.28 76 VAL A CA 1
ATOM 567 C C . VAL A 1 76 ? 0.557 2.333 9.364 1.00 60.28 76 VAL A C 1
ATOM 569 O O . VAL A 1 76 ? 0.178 1.236 8.966 1.00 60.28 76 VAL A O 1
ATOM 572 N N . ASP A 1 77 ? 1.049 3.295 8.596 1.00 68.38 77 ASP A N 1
ATOM 573 C CA . ASP A 1 77 ? 1.318 3.092 7.182 1.00 68.38 77 ASP A CA 1
ATOM 574 C C . ASP A 1 77 ? 2.312 1.937 7.043 1.00 68.38 77 ASP A C 1
ATOM 576 O O . ASP A 1 77 ? 3.353 1.894 7.715 1.00 68.38 77 ASP A O 1
ATOM 580 N N . GLU A 1 78 ? 1.963 0.965 6.211 1.00 77.88 78 GLU A N 1
ATOM 581 C CA . GLU A 1 78 ? 2.799 -0.195 5.953 1.00 77.88 78 GLU A CA 1
ATOM 582 C C . GLU A 1 78 ? 3.485 -0.014 4.604 1.00 77.88 78 GLU A C 1
ATOM 584 O O . GLU A 1 78 ? 2.826 0.124 3.581 1.00 77.88 78 GLU A O 1
ATOM 589 N N . VAL A 1 79 ? 4.819 0.047 4.608 1.00 85.88 79 VAL A N 1
ATOM 590 C CA . VAL A 1 79 ? 5.602 0.335 3.402 1.00 85.88 79 VAL A CA 1
ATOM 591 C C . VAL A 1 79 ? 6.294 -0.929 2.910 1.00 85.88 79 VAL A C 1
ATOM 593 O O . VAL A 1 79 ? 7.103 -1.519 3.632 1.00 85.88 79 VAL A O 1
ATOM 596 N N . GLN A 1 80 ? 6.031 -1.291 1.658 1.00 88.06 80 GLN A N 1
ATOM 597 C CA . GLN A 1 80 ? 6.674 -2.383 0.936 1.00 88.06 80 GLN A CA 1
ATOM 598 C C . GLN A 1 80 ? 7.443 -1.849 -0.269 1.00 88.06 80 GLN A C 1
ATOM 600 O O . GLN A 1 80 ? 7.095 -0.823 -0.855 1.00 88.06 80 GLN A O 1
ATOM 605 N N . THR A 1 81 ? 8.505 -2.552 -0.655 1.00 88.12 81 THR A N 1
ATOM 606 C CA . THR A 1 81 ? 9.272 -2.229 -1.858 1.00 88.12 81 THR A CA 1
ATOM 607 C C . THR A 1 81 ? 9.231 -3.385 -2.841 1.00 88.12 81 THR A C 1
ATOM 609 O O . THR A 1 81 ? 9.423 -4.543 -2.482 1.00 88.12 81 THR A O 1
ATOM 612 N N . PHE A 1 82 ? 9.003 -3.053 -4.107 1.00 87.81 82 PHE A N 1
ATOM 613 C CA . PHE A 1 82 ? 8.989 -4.001 -5.213 1.00 87.81 82 PHE A CA 1
ATOM 614 C C . PHE A 1 82 ? 9.972 -3.534 -6.287 1.00 87.81 82 PHE A C 1
ATOM 616 O O . PHE A 1 82 ? 10.027 -2.349 -6.607 1.00 87.81 82 PHE A O 1
ATOM 623 N N . SER A 1 83 ? 10.784 -4.440 -6.831 1.00 89.62 83 SER A N 1
ATOM 624 C CA . SER A 1 83 ? 11.806 -4.096 -7.827 1.00 89.62 83 SER A CA 1
ATOM 625 C C . SER A 1 83 ? 11.634 -4.908 -9.100 1.00 89.62 83 SER A C 1
ATOM 627 O O . SER A 1 83 ? 11.576 -6.134 -9.059 1.00 89.62 83 SER A O 1
ATOM 629 N N . VAL A 1 84 ? 11.649 -4.215 -10.237 1.00 88.62 84 VAL A N 1
ATOM 630 C CA . VAL A 1 84 ? 11.742 -4.819 -11.568 1.00 88.62 84 VAL A CA 1
ATOM 631 C C . VAL A 1 84 ? 13.180 -4.659 -12.037 1.00 88.62 84 VAL A C 1
ATOM 633 O O . VAL A 1 84 ? 13.658 -3.535 -12.179 1.00 88.62 84 VAL A O 1
ATOM 636 N N . ALA A 1 85 ? 13.882 -5.769 -12.259 1.00 87.44 85 ALA A N 1
ATOM 637 C CA . ALA A 1 85 ? 15.287 -5.770 -12.657 1.00 87.44 85 ALA A CA 1
ATOM 638 C C . ALA A 1 85 ? 15.580 -6.852 -13.703 1.00 87.44 85 ALA A C 1
ATOM 640 O O . ALA A 1 85 ? 14.936 -7.898 -13.723 1.00 87.44 85 ALA A O 1
ATOM 641 N N . ALA A 1 86 ? 16.588 -6.613 -14.540 1.00 82.38 86 ALA A N 1
ATOM 642 C CA . ALA A 1 86 ? 17.027 -7.527 -15.587 1.00 82.38 86 ALA A CA 1
ATOM 643 C C . ALA A 1 86 ? 18.544 -7.463 -15.808 1.00 82.38 86 ALA A C 1
ATOM 645 O O . ALA A 1 86 ? 19.189 -6.432 -15.605 1.00 82.38 86 ALA A O 1
ATOM 646 N N . ASN A 1 87 ? 19.132 -8.562 -16.288 1.00 83.25 87 ASN A N 1
ATOM 647 C CA . ASN A 1 87 ? 20.554 -8.591 -16.641 1.00 83.25 87 ASN A CA 1
ATOM 648 C C . ASN A 1 87 ? 20.875 -7.826 -17.935 1.00 83.25 87 ASN A C 1
ATOM 650 O O . ASN A 1 87 ? 21.973 -7.278 -18.025 1.00 83.25 87 ASN A O 1
ATOM 654 N N . GLY A 1 88 ? 19.908 -7.721 -18.851 1.00 81.00 88 GLY A N 1
ATOM 655 C CA . GLY A 1 88 ? 19.963 -6.936 -20.087 1.00 81.00 88 GLY A CA 1
ATOM 656 C C . GLY A 1 88 ? 18.758 -5.991 -20.236 1.00 81.00 88 GLY A C 1
ATOM 657 O O . GLY A 1 88 ? 17.949 -5.892 -19.310 1.00 81.00 88 GLY A O 1
ATOM 658 N N . PRO A 1 89 ? 18.636 -5.270 -21.365 1.00 79.19 89 PRO A N 1
ATOM 659 C CA . PRO A 1 89 ? 17.515 -4.367 -21.620 1.00 79.19 89 PRO A CA 1
ATOM 660 C C . PRO A 1 89 ? 16.163 -5.092 -21.617 1.00 79.19 89 PRO A C 1
ATOM 662 O O . PRO A 1 89 ? 16.007 -6.137 -22.248 1.00 79.19 89 PRO A O 1
ATOM 665 N N . ILE A 1 90 ? 15.159 -4.501 -20.966 1.00 80.00 90 ILE A N 1
ATOM 666 C CA . ILE A 1 90 ? 13.771 -4.972 -21.040 1.00 80.00 90 ILE A CA 1
ATOM 667 C C . ILE A 1 90 ? 13.095 -4.256 -22.213 1.00 80.00 90 ILE A C 1
ATOM 669 O O . ILE A 1 90 ? 12.969 -3.035 -22.209 1.00 80.00 90 ILE A O 1
ATOM 673 N N . LEU A 1 91 ? 12.692 -5.005 -23.243 1.00 82.25 91 LEU A N 1
ATOM 674 C CA . LEU A 1 91 ? 12.097 -4.435 -24.464 1.00 82.25 91 LEU A CA 1
ATOM 675 C C . LEU A 1 91 ? 10.567 -4.527 -24.483 1.00 82.25 91 LEU A C 1
ATOM 677 O O . LEU A 1 91 ? 9.903 -3.706 -25.110 1.00 82.25 91 LEU A O 1
ATOM 681 N N . ALA A 1 92 ? 10.006 -5.529 -23.809 1.00 81.56 92 ALA A N 1
ATOM 682 C CA . ALA A 1 92 ? 8.573 -5.752 -23.684 1.00 81.56 92 ALA A 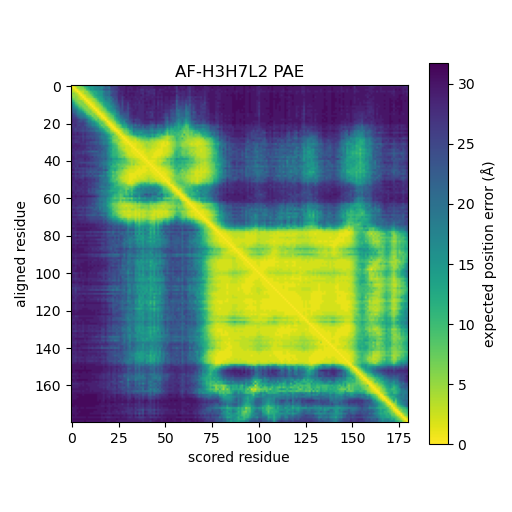CA 1
ATOM 683 C C . ALA A 1 92 ? 8.296 -6.703 -22.515 1.00 81.56 92 ALA A C 1
ATOM 685 O O . ALA A 1 92 ? 9.157 -7.495 -22.131 1.00 81.56 92 ALA A O 1
ATOM 686 N N . GLY A 1 93 ? 7.076 -6.665 -21.985 1.00 82.50 93 GLY A N 1
ATOM 687 C CA . GLY A 1 93 ? 6.671 -7.565 -20.916 1.00 82.50 93 GLY A CA 1
ATOM 688 C C . GLY A 1 93 ? 5.692 -6.945 -19.938 1.00 82.50 93 GLY A C 1
ATOM 689 O O . GLY A 1 93 ? 5.518 -5.727 -19.885 1.00 82.50 93 GLY A O 1
ATOM 690 N N . ALA A 1 94 ? 5.085 -7.807 -19.141 1.00 85.50 94 ALA A N 1
ATOM 691 C CA . ALA A 1 94 ? 4.262 -7.431 -18.008 1.00 85.50 94 ALA A CA 1
ATOM 692 C C . ALA A 1 94 ? 4.503 -8.419 -16.865 1.00 85.50 94 ALA A C 1
ATOM 694 O O . ALA A 1 94 ? 5.052 -9.491 -17.101 1.00 85.50 94 ALA A O 1
ATOM 695 N N . TYR A 1 95 ? 4.103 -8.061 -15.652 1.00 84.62 95 TYR A N 1
ATOM 696 C CA . TYR A 1 95 ? 4.139 -8.922 -14.473 1.00 84.62 95 TYR A CA 1
ATOM 697 C C . TYR A 1 95 ? 2.798 -8.868 -13.739 1.00 84.62 95 TYR A C 1
ATOM 699 O O . TYR A 1 95 ? 1.929 -8.057 -14.060 1.00 84.62 95 TYR A O 1
ATOM 707 N N . LYS A 1 96 ? 2.624 -9.745 -12.753 1.00 86.25 96 LYS A N 1
ATOM 708 C CA . LYS A 1 96 ? 1.530 -9.670 -11.784 1.00 86.25 96 LYS A CA 1
ATOM 709 C C . LYS A 1 96 ? 2.102 -9.615 -10.381 1.00 86.25 96 LYS A C 1
ATOM 711 O O . LYS A 1 96 ? 3.149 -10.207 -10.122 1.00 86.25 96 LYS A O 1
ATOM 716 N N . LEU A 1 97 ? 1.398 -8.927 -9.495 1.00 86.31 97 LEU A N 1
ATOM 717 C CA . LEU A 1 97 ? 1.669 -8.978 -8.067 1.00 86.31 97 LEU A CA 1
ATOM 718 C C . LEU A 1 97 ? 0.600 -9.822 -7.388 1.00 86.31 97 LEU A C 1
ATOM 720 O O . LEU A 1 97 ? -0.583 -9.735 -7.724 1.00 86.31 97 LEU A O 1
ATOM 724 N N . GLN A 1 98 ? 1.033 -10.644 -6.442 1.00 84.69 98 GLN A N 1
ATOM 725 C CA . GLN A 1 98 ? 0.155 -11.368 -5.546 1.00 84.69 98 GLN A CA 1
ATOM 726 C C . GLN A 1 98 ? 0.107 -10.649 -4.199 1.00 84.69 98 GLN A C 1
ATOM 728 O O . GLN A 1 98 ? 1.143 -10.304 -3.634 1.00 84.69 98 GLN A O 1
ATOM 733 N N . PHE A 1 99 ? -1.103 -10.455 -3.681 1.00 82.12 99 PHE A N 1
ATOM 734 C CA . PHE A 1 99 ? -1.358 -9.899 -2.360 1.00 82.12 99 PHE A CA 1
ATOM 735 C C . PHE A 1 99 ? -2.340 -10.813 -1.622 1.00 82.12 99 PHE A C 1
ATOM 737 O O . PHE A 1 99 ? -3.509 -10.941 -2.001 1.00 82.12 99 PHE A O 1
ATOM 744 N N . GLY A 1 100 ? -1.839 -11.538 -0.619 1.00 83.12 100 GLY A N 1
ATOM 745 C CA . GLY A 1 100 ? -2.590 -12.616 0.023 1.00 83.12 100 GLY A CA 1
ATOM 746 C C . GLY A 1 100 ? -3.039 -13.675 -0.997 1.00 83.12 100 GLY A C 1
ATOM 747 O O . GLY A 1 100 ? -2.221 -14.314 -1.664 1.00 83.12 100 GLY A O 1
ATOM 748 N N . ALA A 1 101 ? -4.354 -13.864 -1.134 1.00 82.19 101 ALA A N 1
ATOM 749 C CA . ALA A 1 101 ? -4.954 -14.799 -2.095 1.00 82.19 101 ALA A CA 1
ATOM 750 C C . ALA A 1 101 ? -5.347 -14.157 -3.443 1.00 82.19 101 ALA A C 1
ATOM 752 O O . ALA A 1 101 ? -5.894 -14.847 -4.302 1.00 82.19 101 ALA A O 1
ATOM 753 N N . GLN A 1 102 ? -5.119 -12.852 -3.622 1.00 82.25 102 GLN A N 1
ATOM 754 C CA . GLN A 1 102 ? -5.522 -12.098 -4.811 1.00 82.25 102 GLN A CA 1
ATOM 755 C C . GLN A 1 102 ? -4.323 -11.812 -5.719 1.00 82.25 102 GLN A C 1
ATOM 757 O O . GLN A 1 102 ? -3.189 -11.711 -5.255 1.00 82.25 102 GLN A O 1
ATOM 762 N N . MET A 1 103 ? -4.579 -11.665 -7.019 1.00 87.12 103 MET A N 1
ATOM 763 C CA . MET A 1 103 ? -3.566 -11.321 -8.019 1.00 87.12 103 MET A CA 1
ATOM 764 C C . MET A 1 103 ? -4.041 -10.159 -8.876 1.00 87.12 103 MET A C 1
ATOM 766 O O . MET A 1 103 ? -5.201 -10.130 -9.290 1.00 87.12 103 MET A O 1
ATOM 770 N N . THR A 1 104 ? -3.128 -9.251 -9.204 1.00 90.00 104 THR A N 1
ATOM 771 C CA . THR A 1 104 ? -3.422 -8.111 -10.079 1.00 90.00 104 THR A CA 1
ATOM 772 C C . THR A 1 104 ? -3.698 -8.558 -11.526 1.00 90.00 104 THR A C 1
ATOM 774 O O . THR A 1 104 ? -3.330 -9.673 -11.943 1.00 90.00 104 THR A O 1
ATOM 777 N N . PRO A 1 105 ? -4.285 -7.682 -12.362 1.00 89.19 105 PRO A N 1
ATOM 778 C CA . PRO A 1 105 ? -4.142 -7.769 -13.816 1.00 89.19 105 PRO A CA 1
ATOM 779 C C . PRO A 1 105 ? -2.668 -7.703 -14.258 1.00 89.19 105 PRO A C 1
ATOM 781 O O . PRO A 1 105 ? -1.771 -7.470 -13.444 1.00 89.19 105 PRO A O 1
ATOM 784 N N . CYS A 1 106 ? -2.400 -7.917 -15.556 1.00 89.06 106 CYS A N 1
ATOM 785 C CA . CYS A 1 106 ? -1.048 -7.712 -16.089 1.00 89.06 106 CYS A CA 1
ATOM 786 C C . CYS A 1 106 ? -0.644 -6.235 -15.923 1.00 89.06 106 CYS A C 1
ATOM 788 O O . CYS A 1 106 ? -1.312 -5.355 -16.464 1.00 89.06 106 CYS A O 1
ATOM 790 N N . ILE A 1 107 ? 0.485 -5.982 -15.270 1.00 90.31 107 ILE A N 1
ATOM 791 C CA . ILE A 1 107 ? 1.081 -4.656 -15.104 1.00 90.31 107 ILE A CA 1
ATOM 792 C C . ILE A 1 107 ? 2.287 -4.546 -16.047 1.00 90.31 107 ILE A C 1
ATOM 794 O O . ILE A 1 107 ? 3.166 -5.410 -15.983 1.00 90.31 107 ILE A O 1
ATOM 798 N N . PRO A 1 108 ? 2.369 -3.534 -16.932 1.00 91.50 108 PRO A N 1
ATOM 799 C CA . PRO A 1 108 ? 3.529 -3.343 -17.803 1.00 91.50 108 PRO A CA 1
ATOM 800 C C . PRO A 1 108 ? 4.845 -3.285 -17.017 1.00 91.50 108 PRO A C 1
ATOM 802 O O . PRO A 1 108 ? 4.909 -2.696 -15.942 1.00 91.50 108 PRO A O 1
ATOM 805 N N . TRP A 1 109 ? 5.931 -3.837 -17.567 1.00 88.50 109 TRP A N 1
ATOM 806 C CA . TRP A 1 109 ? 7.242 -3.846 -16.891 1.00 88.50 109 TRP A CA 1
ATOM 807 C C . TRP A 1 109 ? 7.738 -2.439 -16.493 1.00 88.50 109 TRP A C 1
ATOM 809 O O . TRP A 1 109 ? 8.479 -2.283 -15.521 1.00 88.50 109 TRP A O 1
ATOM 819 N N . ASN A 1 110 ? 7.326 -1.420 -17.252 1.00 91.75 110 ASN A N 1
ATOM 820 C CA . ASN A 1 110 ? 7.642 -0.006 -17.076 1.00 91.75 110 ASN A CA 1
ATOM 821 C C . ASN A 1 110 ? 6.435 0.829 -16.615 1.00 91.75 110 ASN A C 1
ATOM 823 O O . ASN A 1 110 ? 6.418 2.036 -16.878 1.00 91.75 110 ASN A O 1
ATOM 827 N N . ALA A 1 111 ? 5.442 0.205 -15.973 1.00 95.62 111 ALA A N 1
ATOM 828 C CA . ALA A 1 111 ? 4.262 0.883 -15.442 1.00 95.62 111 ALA A CA 1
ATOM 829 C C . ALA A 1 111 ? 4.641 2.127 -14.627 1.00 95.62 111 ALA A C 1
ATOM 831 O O . ALA A 1 111 ? 5.609 2.134 -13.869 1.00 95.62 111 ALA A O 1
ATOM 832 N N . SER A 1 112 ? 3.920 3.222 -14.817 1.00 97.69 112 SER A N 1
ATOM 833 C CA . SER A 1 112 ? 3.979 4.380 -13.925 1.00 97.69 112 SER A CA 1
ATOM 834 C C . SER A 1 112 ? 3.566 4.000 -12.500 1.00 97.69 112 SER A C 1
ATOM 836 O O . SER A 1 112 ? 2.988 2.943 -12.257 1.00 97.69 112 SER A O 1
ATOM 838 N N . ASP A 1 113 ? 3.897 4.868 -11.549 1.00 96.50 113 ASP A N 1
ATOM 839 C CA . ASP A 1 113 ? 3.354 4.804 -10.193 1.00 96.50 113 ASP A CA 1
ATOM 840 C C . ASP A 1 113 ? 1.822 4.739 -10.204 1.00 96.50 113 ASP A C 1
ATOM 842 O O . ASP A 1 113 ? 1.269 3.829 -9.599 1.00 96.50 113 ASP A O 1
ATOM 846 N N . VAL A 1 114 ? 1.165 5.595 -10.992 1.00 96.50 114 VAL A N 1
ATOM 847 C CA . VAL A 1 114 ? -0.303 5.616 -11.137 1.00 96.50 114 VAL A CA 1
ATOM 848 C C . VAL A 1 114 ? -0.854 4.299 -11.700 1.00 96.50 114 VAL A C 1
ATOM 850 O O . VAL A 1 114 ? -1.868 3.795 -11.230 1.00 96.50 114 VAL A O 1
ATOM 853 N N . GLU A 1 115 ? -0.204 3.709 -12.706 1.00 95.75 115 GLU A N 1
ATOM 854 C CA . GLU A 1 115 ? -0.641 2.422 -13.273 1.00 95.75 115 GLU A CA 1
ATOM 855 C C . GLU A 1 115 ? -0.497 1.266 -12.277 1.00 95.75 115 GLU A C 1
ATOM 857 O O . GLU A 1 115 ? -1.356 0.385 -12.239 1.00 95.75 115 GLU A O 1
ATOM 862 N N . LEU A 1 116 ? 0.572 1.261 -11.473 1.00 94.50 116 LEU A N 1
ATOM 863 C CA . LEU A 1 116 ? 0.761 0.252 -10.434 1.00 94.50 116 LEU A CA 1
ATOM 864 C C . LEU A 1 116 ? -0.216 0.447 -9.264 1.00 94.50 116 LEU A C 1
ATOM 866 O O . LEU A 1 116 ? -0.723 -0.542 -8.743 1.00 94.50 116 LEU A O 1
ATOM 870 N N . GLU A 1 117 ? -0.488 1.695 -8.880 1.00 94.56 117 GLU A N 1
ATOM 871 C CA . GLU A 1 117 ? -1.474 2.066 -7.857 1.00 94.56 117 GLU A CA 1
ATOM 872 C C . GLU A 1 117 ? -2.861 1.543 -8.228 1.00 94.56 117 GLU A C 1
ATOM 874 O O . GLU A 1 117 ? -3.396 0.693 -7.522 1.00 94.56 117 GLU A O 1
ATOM 879 N N . MET A 1 118 ? -3.370 1.911 -9.409 1.00 94.38 118 MET A N 1
ATOM 880 C CA . MET A 1 118 ? -4.674 1.440 -9.886 1.00 94.38 118 MET A CA 1
ATOM 881 C C . MET A 1 118 ? -4.762 -0.092 -9.928 1.00 94.38 118 MET A C 1
ATOM 883 O O . MET A 1 118 ? -5.768 -0.668 -9.526 1.00 94.38 118 MET A O 1
ATOM 887 N N . ALA A 1 119 ? -3.707 -0.777 -10.382 1.00 93.31 119 ALA A N 1
ATOM 888 C CA . ALA A 1 119 ? -3.707 -2.238 -10.453 1.00 93.31 119 ALA A CA 1
ATOM 889 C C . ALA A 1 119 ? -3.751 -2.916 -9.070 1.00 93.31 119 ALA A C 1
ATOM 891 O O . ALA A 1 119 ? -4.271 -4.028 -8.957 1.00 93.31 119 ALA A O 1
ATOM 892 N N . LEU A 1 120 ? -3.188 -2.280 -8.036 1.00 91.88 120 LEU A N 1
ATOM 893 C CA . LEU A 1 120 ? -3.253 -2.755 -6.653 1.00 91.88 120 LEU A CA 1
ATOM 894 C C . LEU A 1 120 ? -4.614 -2.449 -6.016 1.00 91.88 120 LEU A C 1
ATOM 896 O O . LEU A 1 120 ? -5.148 -3.313 -5.327 1.00 91.88 120 LEU A O 1
ATOM 900 N N . GLU A 1 121 ? -5.194 -1.278 -6.285 1.00 91.88 121 GLU A N 1
ATOM 901 C CA . GLU A 1 121 ? -6.524 -0.874 -5.794 1.00 91.88 121 GLU A CA 1
ATOM 902 C C . GLU A 1 121 ? -7.680 -1.658 -6.437 1.00 91.88 121 GLU A C 1
ATOM 904 O O . GLU A 1 121 ? -8.781 -1.715 -5.897 1.00 91.88 121 GLU A O 1
ATOM 909 N N . GLU A 1 122 ? -7.445 -2.334 -7.565 1.00 92.19 122 GLU A N 1
ATOM 910 C CA . GLU A 1 122 ? -8.408 -3.286 -8.132 1.00 92.19 122 GLU A CA 1
ATOM 911 C C . GLU A 1 122 ? -8.542 -4.584 -7.312 1.00 92.19 122 GLU A C 1
ATOM 913 O O . GLU A 1 122 ? -9.487 -5.356 -7.518 1.00 92.19 122 GLU A O 1
ATOM 918 N N . LEU A 1 123 ? -7.615 -4.867 -6.388 1.00 87.12 123 LEU A N 1
ATOM 919 C CA . LEU A 1 123 ? -7.681 -6.073 -5.567 1.00 87.12 123 LEU A CA 1
ATOM 920 C C . LEU A 1 123 ? -8.763 -5.934 -4.482 1.00 87.12 123 LEU A C 1
ATOM 922 O O . LEU A 1 123 ? -8.713 -4.995 -3.696 1.00 87.12 123 LEU A O 1
ATOM 926 N N . PRO A 1 124 ? -9.674 -6.915 -4.311 1.00 84.44 124 PRO A N 1
ATOM 927 C CA . PRO A 1 124 ? -10.789 -6.805 -3.359 1.00 84.44 124 PRO A CA 1
ATOM 928 C C . PRO A 1 124 ? -10.407 -6.591 -1.887 1.00 84.44 124 PRO A C 1
ATOM 930 O O . PRO A 1 124 ? -11.260 -6.248 -1.072 1.00 84.44 124 PRO A O 1
ATOM 933 N N . THR A 1 125 ? -9.162 -6.894 -1.520 1.00 81.44 125 THR A N 1
ATOM 934 C CA . THR A 1 125 ? -8.638 -6.793 -0.151 1.00 81.44 125 THR A CA 1
ATOM 935 C C . THR A 1 125 ? -7.763 -5.561 0.065 1.00 81.44 125 THR A C 1
ATOM 937 O O . THR A 1 125 ? -7.254 -5.379 1.169 1.00 81.44 125 THR A O 1
ATOM 940 N N . VAL A 1 126 ? -7.558 -4.748 -0.970 1.00 82.25 126 VAL A N 1
ATOM 941 C CA . VAL A 1 126 ? -6.801 -3.497 -0.919 1.00 82.25 126 VAL A CA 1
ATOM 942 C C . VAL A 1 126 ? -7.813 -2.354 -0.968 1.00 82.25 126 VAL A C 1
ATOM 944 O O . VAL A 1 126 ? -8.687 -2.348 -1.824 1.00 82.25 126 VAL A O 1
ATOM 947 N N . ASP A 1 127 ? -7.740 -1.437 -0.004 1.00 79.25 127 ASP A N 1
ATOM 948 C CA . ASP A 1 127 ? -8.670 -0.299 0.094 1.00 79.25 127 ASP A CA 1
ATOM 949 C C . ASP A 1 127 ? -8.074 0.929 -0.605 1.00 79.25 127 ASP A C 1
ATOM 951 O O . ASP A 1 127 ? -8.585 1.392 -1.618 1.00 79.25 127 ASP A O 1
ATOM 955 N N . SER A 1 128 ? -6.933 1.396 -0.099 1.00 83.94 128 SER A N 1
ATOM 956 C CA . SER A 1 128 ? -6.144 2.483 -0.672 1.00 83.94 128 SER A CA 1
ATOM 957 C C . SER A 1 128 ? -4.662 2.095 -0.615 1.00 83.94 128 SER A C 1
ATOM 959 O O . SER A 1 128 ? -4.240 1.296 0.241 1.00 83.94 128 SER A O 1
ATOM 961 N N . VAL A 1 129 ? -3.886 2.596 -1.578 1.00 89.31 129 VAL A N 1
ATOM 962 C CA . VAL A 1 129 ? -2.424 2.493 -1.600 1.00 89.31 129 VAL A CA 1
ATOM 963 C C . VAL A 1 129 ? -1.802 3.757 -2.181 1.00 89.31 129 VAL A C 1
ATOM 965 O O . VAL A 1 129 ? -2.270 4.297 -3.167 1.00 89.31 129 VAL A O 1
ATOM 968 N N . GLY A 1 130 ? -0.675 4.197 -1.630 1.00 91.88 130 GLY A N 1
ATOM 969 C CA . GLY A 1 130 ? 0.179 5.202 -2.261 1.00 91.88 130 GLY A CA 1
ATOM 970 C C . GLY A 1 130 ? 1.378 4.546 -2.936 1.00 91.88 130 GLY A C 1
ATOM 971 O O . GLY A 1 130 ? 2.143 3.841 -2.273 1.00 91.88 130 GLY A O 1
ATOM 972 N N . VAL A 1 131 ? 1.602 4.803 -4.225 1.00 95.31 131 VAL A N 1
ATOM 973 C CA . VAL A 1 131 ? 2.765 4.275 -4.953 1.00 95.31 131 VAL A CA 1
ATOM 974 C C . VAL A 1 131 ? 3.703 5.402 -5.372 1.00 95.31 131 VAL A C 1
ATOM 976 O O . VAL A 1 131 ? 3.288 6.456 -5.836 1.00 95.31 131 VAL A O 1
ATOM 979 N N . SER A 1 132 ? 5.009 5.172 -5.243 1.00 96.50 132 SER A N 1
ATOM 980 C CA . SER A 1 132 ? 6.028 6.011 -5.879 1.00 96.50 132 SER A CA 1
ATOM 981 C C . SER A 1 132 ? 7.031 5.158 -6.640 1.00 96.50 132 SER A C 1
ATOM 983 O O . SER A 1 132 ? 7.469 4.109 -6.160 1.00 96.50 132 SER A O 1
ATOM 985 N N . ARG A 1 133 ? 7.414 5.616 -7.833 1.00 97.44 133 ARG A N 1
ATOM 986 C CA . ARG A 1 133 ? 8.390 4.936 -8.689 1.00 97.44 133 ARG A CA 1
ATOM 987 C C . ARG A 1 133 ? 9.701 5.711 -8.745 1.00 97.44 133 ARG A C 1
ATOM 989 O O . ARG A 1 133 ? 9.722 6.927 -8.918 1.00 97.44 133 ARG A O 1
ATOM 996 N N . SER A 1 134 ? 10.813 4.993 -8.657 1.00 97.44 134 SER A N 1
ATOM 997 C CA . SER A 1 134 ? 12.149 5.550 -8.842 1.00 97.44 134 SER A CA 1
ATOM 998 C C . SER A 1 134 ? 12.412 6.002 -10.286 1.00 97.44 134 SER A C 1
ATOM 1000 O O . SER A 1 134 ? 11.699 5.649 -11.228 1.00 97.44 134 SER A O 1
ATOM 1002 N N . ALA A 1 135 ? 13.534 6.694 -10.496 1.00 96.81 135 ALA A N 1
ATOM 1003 C CA . ALA A 1 135 ? 14.119 6.809 -11.830 1.00 96.81 135 ALA A CA 1
ATOM 1004 C C . ALA A 1 135 ? 14.524 5.425 -12.383 1.00 96.81 135 ALA A C 1
ATOM 1006 O O . ALA A 1 135 ? 14.762 4.480 -11.620 1.00 96.81 135 ALA A O 1
ATOM 1007 N N . TYR A 1 136 ? 14.625 5.319 -13.712 1.00 93.00 136 TYR A N 1
ATOM 1008 C CA . TYR A 1 136 ? 15.166 4.130 -14.375 1.00 93.00 136 TYR A CA 1
ATOM 1009 C C . TYR A 1 136 ? 16.619 3.884 -13.938 1.00 93.00 136 TYR A C 1
ATOM 1011 O O . TYR A 1 136 ? 17.358 4.832 -13.666 1.00 93.00 136 TYR A O 1
ATOM 1019 N N . SER 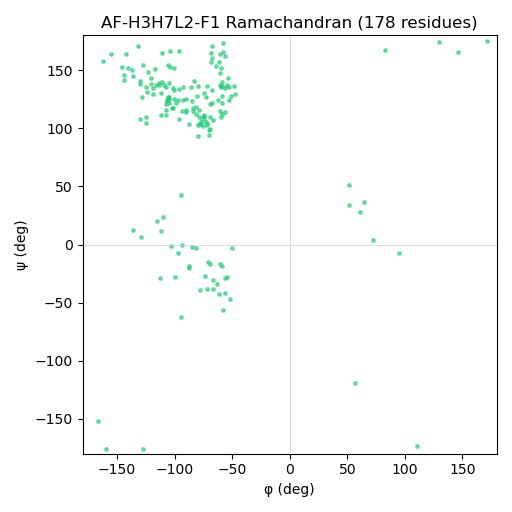A 1 137 ? 17.022 2.616 -13.883 1.00 91.88 137 SER A N 1
ATOM 1020 C CA . SER A 1 137 ? 18.326 2.141 -13.399 1.00 91.88 137 SER A CA 1
ATOM 1021 C C . SER A 1 137 ? 18.543 2.209 -11.884 1.00 91.88 137 SER A C 1
ATOM 1023 O O . SER A 1 137 ? 19.626 1.853 -11.422 1.00 91.88 137 SER A O 1
ATOM 1025 N N . ALA A 1 138 ? 17.541 2.606 -11.088 1.00 92.12 138 ALA A N 1
ATOM 1026 C CA . ALA A 1 138 ? 17.609 2.419 -9.633 1.00 92.12 138 ALA A CA 1
ATOM 1027 C C . ALA A 1 138 ? 17.658 0.925 -9.260 1.00 92.12 138 ALA A C 1
ATOM 1029 O O . ALA A 1 138 ? 18.344 0.538 -8.317 1.00 92.12 138 ALA A O 1
ATOM 1030 N N . ALA A 1 139 ? 16.980 0.090 -10.052 1.00 88.12 139 ALA A N 1
ATOM 1031 C CA . ALA A 1 139 ? 17.230 -1.342 -10.151 1.00 88.12 139 ALA A CA 1
ATOM 1032 C C . ALA A 1 139 ? 17.947 -1.639 -11.480 1.00 88.12 139 ALA A C 1
ATOM 1034 O O . ALA A 1 139 ? 17.819 -0.880 -12.442 1.00 88.12 139 ALA A O 1
ATOM 1035 N N . LYS A 1 140 ? 18.709 -2.737 -11.566 1.00 89.00 140 LYS A N 1
ATOM 1036 C CA . LYS A 1 140 ? 19.486 -3.082 -12.773 1.00 89.00 140 LYS A CA 1
ATOM 1037 C C . LYS A 1 140 ? 18.568 -3.162 -14.002 1.00 89.00 140 LYS A C 1
ATOM 1039 O O . LYS A 1 140 ? 17.716 -4.041 -14.058 1.00 89.00 140 LYS A O 1
ATOM 1044 N N . ASN A 1 141 ? 18.744 -2.251 -14.964 1.00 86.62 141 ASN A N 1
ATOM 1045 C CA . ASN A 1 141 ? 17.884 -2.106 -16.150 1.00 86.62 141 ASN A CA 1
ATOM 1046 C C . ASN A 1 141 ? 16.375 -1.996 -15.833 1.00 86.62 141 ASN A C 1
ATOM 1048 O O . ASN A 1 141 ? 15.546 -2.492 -16.593 1.00 86.62 141 ASN A O 1
ATOM 1052 N N . GLY A 1 142 ? 16.003 -1.374 -14.709 1.00 90.12 142 GLY A N 1
ATOM 1053 C CA . GLY A 1 142 ? 14.599 -1.260 -14.318 1.00 90.12 142 GLY A CA 1
ATOM 1054 C C . GLY A 1 142 ? 14.325 -0.262 -13.193 1.00 90.12 142 GLY A C 1
ATOM 1055 O O . GLY A 1 142 ? 15.035 0.737 -13.049 1.00 90.12 142 GLY A O 1
ATOM 1056 N N . TYR A 1 143 ? 13.265 -0.513 -12.426 1.00 92.62 143 TYR A N 1
ATOM 1057 C CA . TYR A 1 143 ? 12.667 0.429 -11.474 1.00 92.62 143 TYR A CA 1
ATOM 1058 C C . TYR A 1 143 ? 12.515 -0.187 -10.082 1.00 92.62 143 TYR A C 1
ATOM 1060 O O . TYR A 1 143 ? 12.362 -1.401 -9.939 1.00 92.62 143 TYR A O 1
ATOM 1068 N N . VAL A 1 144 ? 12.497 0.674 -9.067 1.00 92.88 144 VAL A N 1
ATOM 1069 C CA . VAL A 1 144 ? 12.066 0.355 -7.703 1.00 92.88 144 VAL A CA 1
ATOM 1070 C C . VAL A 1 144 ? 10.767 1.109 -7.431 1.00 92.88 144 VAL A C 1
ATOM 1072 O O . VAL A 1 144 ? 10.692 2.317 -7.660 1.00 92.88 144 VAL A O 1
ATOM 1075 N N . TYR A 1 145 ? 9.762 0.403 -6.931 1.00 93.94 145 TYR A N 1
ATOM 1076 C CA . TYR A 1 145 ? 8.493 0.956 -6.477 1.00 93.94 145 TYR A CA 1
ATOM 1077 C C . TYR A 1 145 ? 8.442 0.899 -4.955 1.00 93.94 145 TYR A C 1
ATOM 1079 O O . TYR A 1 145 ? 8.793 -0.120 -4.357 1.00 93.94 145 TYR A O 1
ATOM 1087 N N . THR A 1 146 ? 8.001 1.991 -4.340 1.00 94.25 146 THR A N 1
ATOM 1088 C CA . THR A 1 146 ? 7.666 2.050 -2.915 1.00 94.25 146 THR A CA 1
ATOM 1089 C C . THR A 1 146 ? 6.155 2.131 -2.803 1.00 94.25 146 THR A C 1
ATOM 1091 O O . THR A 1 146 ? 5.566 3.100 -3.278 1.00 94.25 146 THR A O 1
ATOM 1094 N N . ILE A 1 147 ? 5.552 1.108 -2.208 1.00 92.19 147 ILE A N 1
ATOM 1095 C CA . ILE A 1 147 ? 4.115 0.959 -2.016 1.00 92.19 147 ILE A CA 1
ATOM 1096 C C . ILE A 1 147 ? 3.827 1.204 -0.542 1.00 92.19 147 ILE A C 1
ATOM 1098 O O . ILE A 1 147 ? 4.420 0.561 0.318 1.00 92.19 147 ILE A O 1
ATOM 1102 N N . THR A 1 148 ? 2.940 2.143 -0.255 1.00 89.25 148 THR A N 1
ATOM 1103 C CA . THR A 1 148 ? 2.481 2.469 1.092 1.00 89.25 148 THR A CA 1
ATOM 1104 C C . THR A 1 148 ? 1.026 2.066 1.205 1.00 89.25 148 THR A C 1
ATOM 1106 O O . THR A 1 148 ? 0.171 2.671 0.572 1.00 89.25 148 THR A O 1
ATOM 1109 N N . PHE A 1 149 ? 0.739 1.050 2.002 1.00 82.94 149 PHE A N 1
ATOM 1110 C CA . PHE A 1 149 ? -0.622 0.672 2.332 1.00 82.94 149 PHE A CA 1
ATOM 1111 C C . PHE A 1 149 ? -1.114 1.534 3.489 1.00 82.94 149 PHE A C 1
ATOM 1113 O O . PHE A 1 149 ? -0.592 1.468 4.606 1.00 82.94 149 PHE A O 1
ATOM 1120 N N . ASP A 1 150 ? -2.116 2.352 3.204 1.00 71.44 150 ASP A N 1
ATOM 1121 C CA . ASP A 1 150 ? -2.810 3.231 4.149 1.00 71.44 150 ASP A CA 1
ATOM 1122 C C . ASP A 1 150 ? -4.128 2.604 4.687 1.00 71.44 150 ASP A C 1
ATOM 1124 O O . ASP A 1 150 ? -4.680 3.104 5.679 1.00 71.44 150 ASP A O 1
ATOM 1128 N N . GLY A 1 151 ? -4.531 1.444 4.129 1.00 56.81 151 GLY A N 1
ATOM 1129 C CA . GLY A 1 151 ? -5.257 0.324 4.766 1.00 56.81 151 GLY A CA 1
ATOM 1130 C C . GLY A 1 151 ? -6.790 0.430 4.897 1.00 56.81 151 GLY A C 1
ATOM 1131 O O . GLY A 1 151 ? -7.368 1.504 4.768 1.00 56.81 151 GLY A O 1
ATOM 1132 N N . ALA A 1 152 ? -7.451 -0.695 5.241 1.00 51.09 152 ALA A N 1
ATOM 1133 C CA . ALA A 1 152 ? -8.884 -0.747 5.574 1.00 51.09 152 ALA A CA 1
ATOM 1134 C C . ALA A 1 152 ? -9.174 -0.280 7.013 1.00 51.09 152 ALA A C 1
ATOM 1136 O O . ALA A 1 152 ? -8.539 -0.708 7.981 1.00 51.09 152 ALA A O 1
ATOM 1137 N N . TYR A 1 153 ? -10.221 0.534 7.148 1.00 51.59 153 TYR A N 1
ATOM 1138 C CA . TYR A 1 153 ? -10.679 1.280 8.332 1.00 51.59 153 TYR A CA 1
ATOM 1139 C C . TYR A 1 153 ? -10.850 0.526 9.682 1.00 51.59 153 TYR A C 1
ATOM 1141 O O . TYR A 1 153 ? -11.197 1.175 10.669 1.00 51.59 153 TYR A O 1
ATOM 1149 N N . LEU A 1 154 ? -10.649 -0.798 9.781 1.00 44.97 154 LEU A N 1
ATOM 1150 C CA . LEU A 1 154 ? -11.022 -1.609 10.962 1.00 44.97 154 LEU A CA 1
ATOM 1151 C C . LEU A 1 154 ? -9.974 -2.645 11.438 1.00 44.97 154 LEU A C 1
ATOM 1153 O O . LEU A 1 154 ? -10.293 -3.488 12.277 1.00 44.97 154 LEU A O 1
ATOM 1157 N N . GLY A 1 155 ? -8.727 -2.596 10.957 1.00 49.00 155 GLY A N 1
ATOM 1158 C CA . GLY A 1 155 ? -7.643 -3.466 11.437 1.00 49.00 155 GLY A CA 1
ATOM 1159 C C . GLY A 1 155 ? -6.735 -2.780 12.464 1.00 49.00 155 GLY A C 1
ATOM 1160 O O . GLY A 1 155 ? -6.114 -1.764 12.167 1.00 49.00 155 GLY A O 1
ATOM 1161 N N . ASN A 1 156 ? -6.604 -3.337 13.671 1.00 40.97 156 ASN A N 1
ATOM 1162 C CA . ASN A 1 156 ? -5.510 -2.973 14.578 1.00 40.97 156 ASN A CA 1
ATOM 1163 C C . ASN A 1 156 ? -4.228 -3.697 14.134 1.00 40.97 156 ASN A C 1
ATOM 1165 O O . ASN A 1 156 ? -4.121 -4.903 14.340 1.00 40.97 156 ASN A O 1
ATOM 1169 N N . GLY A 1 157 ? -3.243 -2.974 13.592 1.00 48.50 157 GLY A N 1
ATOM 1170 C CA . GLY A 1 157 ? -1.886 -3.496 13.375 1.00 48.50 157 GLY A CA 1
ATOM 1171 C C . GLY A 1 157 ? -1.329 -3.299 11.964 1.00 48.50 157 GLY A C 1
ATOM 1172 O O . GLY A 1 157 ? -2.013 -2.811 11.073 1.00 48.50 157 GLY A O 1
ATOM 1173 N N . LYS A 1 158 ? -0.051 -3.666 11.795 1.00 50.19 158 LYS A N 1
ATOM 1174 C CA . LYS A 1 158 ? 0.661 -3.669 10.507 1.00 50.19 158 LYS A CA 1
ATOM 1175 C C . LYS A 1 158 ? -0.069 -4.588 9.519 1.00 50.19 158 LYS A C 1
ATOM 1177 O O . LYS A 1 158 ? -0.458 -5.688 9.910 1.00 50.19 158 LYS A O 1
ATOM 1182 N N . GLN A 1 159 ? -0.179 -4.188 8.254 1.00 57.94 159 GLN A N 1
ATOM 1183 C CA . GLN A 1 159 ? -0.629 -5.092 7.201 1.00 57.94 159 GLN A CA 1
ATOM 1184 C C . GLN A 1 159 ? 0.305 -6.310 7.103 1.00 57.94 159 GLN A C 1
ATOM 1186 O O . GLN A 1 159 ? 1.522 -6.172 6.977 1.00 57.94 159 GLN A O 1
ATOM 1191 N N . THR A 1 160 ? -0.255 -7.510 7.260 1.00 61.41 160 THR A N 1
ATOM 1192 C CA . THR A 1 160 ? 0.527 -8.752 7.386 1.00 61.41 160 THR A CA 1
ATOM 1193 C C . THR A 1 160 ? 0.857 -9.403 6.051 1.00 61.41 160 THR A C 1
ATOM 1195 O O . THR A 1 160 ? 1.790 -10.203 5.986 1.00 61.41 160 THR A O 1
ATOM 1198 N N . ASP A 1 161 ? 0.110 -9.069 5.004 1.00 67.50 161 ASP A N 1
ATOM 1199 C CA . ASP A 1 161 ? 0.270 -9.669 3.687 1.00 67.50 161 ASP A CA 1
ATOM 1200 C C . ASP A 1 161 ? 1.437 -9.013 2.944 1.00 67.50 161 ASP A C 1
ATOM 1202 O O . ASP A 1 161 ? 1.537 -7.792 2.837 1.00 67.50 161 ASP A O 1
ATOM 1206 N N . THR A 1 162 ? 2.352 -9.846 2.453 1.00 74.75 162 THR A N 1
ATOM 1207 C CA . THR A 1 162 ? 3.512 -9.414 1.665 1.00 74.75 162 THR A CA 1
ATOM 1208 C C . THR A 1 162 ? 3.156 -9.459 0.185 1.00 74.75 162 THR A C 1
ATOM 1210 O O . THR A 1 162 ? 2.570 -10.440 -0.275 1.00 74.75 162 THR A O 1
ATOM 1213 N N . LEU A 1 163 ? 3.520 -8.414 -0.553 1.00 71.81 163 LEU A N 1
ATOM 1214 C CA . LEU A 1 163 ? 3.490 -8.406 -2.008 1.00 71.81 163 LEU A CA 1
ATOM 1215 C C . LEU A 1 163 ? 4.572 -9.342 -2.541 1.00 71.81 163 LEU A C 1
ATOM 1217 O O . LEU A 1 163 ? 5.759 -9.132 -2.284 1.00 71.81 163 LEU A O 1
ATOM 1221 N N . ASP A 1 164 ? 4.160 -10.341 -3.314 1.00 74.50 164 ASP A N 1
ATOM 1222 C CA . ASP A 1 164 ? 5.075 -11.230 -4.026 1.00 74.50 164 ASP A CA 1
ATOM 1223 C C . ASP A 1 164 ? 4.954 -11.029 -5.542 1.00 74.50 164 ASP A C 1
ATOM 1225 O O . ASP A 1 164 ? 3.859 -10.857 -6.087 1.00 74.50 164 ASP A O 1
ATOM 1229 N N . GLY A 1 165 ? 6.099 -11.004 -6.219 1.00 57.19 165 GLY A N 1
ATOM 1230 C CA . GLY A 1 165 ? 6.193 -10.829 -7.662 1.00 57.19 165 GLY A CA 1
ATOM 1231 C C . GLY A 1 165 ? 6.309 -12.178 -8.349 1.00 57.19 165 GLY A C 1
ATOM 1232 O O . GLY A 1 165 ? 7.364 -12.809 -8.303 1.00 57.19 165 GLY A O 1
ATOM 1233 N N . ASP A 1 166 ? 5.253 -12.607 -9.036 1.00 52.59 166 ASP A N 1
ATOM 1234 C CA . ASP A 1 166 ? 5.287 -13.867 -9.770 1.00 52.59 166 ASP A CA 1
ATOM 1235 C C . ASP A 1 166 ? 6.032 -13.694 -11.108 1.00 52.59 166 ASP A C 1
ATOM 1237 O O . ASP A 1 166 ? 5.589 -12.974 -12.007 1.00 52.59 166 ASP A O 1
ATOM 1241 N N . THR A 1 167 ? 7.171 -14.378 -11.261 1.00 47.69 167 THR A N 1
ATOM 1242 C CA . THR A 1 167 ? 7.900 -14.488 -12.544 1.00 47.69 167 THR A CA 1
ATOM 1243 C C . THR A 1 167 ? 7.369 -15.620 -13.435 1.00 47.69 167 THR A C 1
ATOM 1245 O O . THR A 1 167 ? 7.841 -15.793 -14.558 1.00 47.69 167 THR A O 1
ATOM 1248 N N . THR A 1 168 ? 6.381 -16.383 -12.960 1.00 43.28 168 THR A N 1
ATOM 1249 C CA . THR A 1 168 ? 5.834 -17.601 -13.580 1.00 43.28 168 THR A CA 1
ATOM 1250 C C . THR A 1 168 ? 4.374 -17.486 -14.033 1.00 43.28 168 THR A C 1
ATOM 1252 O O . THR A 1 168 ? 3.718 -18.499 -14.287 1.00 43.28 168 THR A O 1
ATOM 1255 N N . GLY A 1 169 ? 3.872 -16.261 -14.219 1.00 39.38 169 GLY A N 1
ATOM 1256 C CA . GLY A 1 169 ? 2.504 -16.014 -14.672 1.00 39.38 169 GLY A CA 1
ATOM 1257 C C . GLY A 1 169 ? 2.134 -16.775 -15.957 1.00 39.38 169 GLY A C 1
ATOM 1258 O O . GLY A 1 169 ? 2.880 -16.795 -16.937 1.00 39.38 169 GLY A O 1
ATOM 1259 N N . HIS A 1 170 ? 0.940 -17.378 -15.969 1.00 43.56 170 HIS A N 1
ATOM 1260 C CA . HIS A 1 170 ? 0.334 -17.969 -17.166 1.00 43.56 170 HIS A CA 1
ATOM 1261 C C . HIS A 1 170 ? 0.240 -16.898 -18.273 1.00 43.56 170 HIS A C 1
ATOM 1263 O O . HIS A 1 170 ? -0.162 -15.761 -18.001 1.00 43.56 170 HIS A O 1
ATOM 1269 N N . ALA A 1 171 ? 0.615 -17.240 -19.512 1.00 44.50 171 ALA A N 1
ATOM 1270 C CA . ALA A 1 171 ? 0.540 -16.332 -20.663 1.00 44.50 171 ALA A CA 1
ATOM 1271 C C . ALA A 1 171 ? -0.842 -15.639 -20.710 1.00 44.50 171 ALA A C 1
ATOM 1273 O O . ALA A 1 171 ? -1.850 -16.343 -20.593 1.00 44.50 171 ALA A O 1
ATOM 1274 N N . PRO A 1 172 ? -0.922 -14.292 -20.832 1.00 56.00 172 PRO A N 1
ATOM 1275 C CA . PRO A 1 172 ? -0.005 -13.400 -21.560 1.00 56.00 172 PRO A CA 1
ATOM 1276 C C . PRO A 1 172 ? 0.861 -12.423 -20.718 1.00 56.00 172 PRO A C 1
ATOM 1278 O O . PRO A 1 172 ? 1.465 -11.524 -21.298 1.00 56.00 172 PRO A O 1
ATOM 1281 N N . CYS A 1 173 ? 0.954 -12.557 -19.387 1.00 61.00 173 CYS A N 1
ATOM 1282 C CA . CYS A 1 173 ? 1.649 -11.576 -18.524 1.00 61.00 173 CYS A CA 1
ATOM 1283 C C . CYS A 1 173 ? 3.124 -11.922 -18.210 1.00 61.00 173 CYS A C 1
ATOM 1285 O O . CYS A 1 173 ? 3.530 -11.818 -17.057 1.00 61.00 173 CYS A O 1
ATOM 1287 N N . ILE A 1 174 ? 3.916 -12.387 -19.182 1.00 59.59 174 ILE A N 1
ATOM 1288 C CA . ILE A 1 174 ? 5.326 -12.757 -18.945 1.00 59.59 174 ILE A CA 1
ATOM 1289 C C . ILE A 1 174 ? 6.243 -11.589 -19.328 1.00 59.59 174 ILE A C 1
ATOM 1291 O O . ILE A 1 174 ? 6.108 -11.009 -20.410 1.00 59.59 174 ILE A O 1
ATOM 1295 N N . VAL A 1 175 ? 7.212 -11.260 -18.465 1.00 54.28 175 VAL A N 1
ATOM 1296 C CA . VAL A 1 175 ? 8.329 -10.383 -18.837 1.00 54.28 175 VAL A CA 1
ATOM 1297 C C . VAL A 1 175 ? 9.284 -11.177 -19.721 1.00 54.28 175 VAL A C 1
ATOM 1299 O O . VAL A 1 175 ? 9.950 -12.101 -19.260 1.00 54.28 175 VAL A O 1
ATOM 1302 N N . ASN A 1 176 ? 9.360 -10.823 -21.004 1.00 50.59 176 ASN A N 1
ATOM 1303 C CA . ASN A 1 176 ? 10.333 -11.427 -21.906 1.00 50.59 176 ASN A CA 1
ATOM 1304 C C . ASN A 1 176 ? 11.691 -10.760 -21.673 1.00 50.59 176 ASN A C 1
ATOM 1306 O O . ASN A 1 176 ? 11.996 -9.716 -22.254 1.00 50.59 176 ASN A O 1
ATOM 1310 N N . PHE A 1 177 ? 12.509 -11.357 -20.807 1.00 46.41 177 PHE A N 1
ATOM 1311 C CA . PHE A 1 177 ? 13.920 -11.005 -20.706 1.00 46.41 177 PHE A CA 1
ATOM 1312 C C . PHE A 1 177 ? 14.633 -11.542 -21.950 1.00 46.41 177 PHE A C 1
ATOM 1314 O O . PHE A 1 177 ? 14.852 -12.745 -22.076 1.00 46.41 177 PHE A O 1
ATOM 1321 N N . TYR A 1 178 ? 14.972 -10.660 -22.887 1.00 42.34 178 TYR A N 1
ATOM 1322 C CA . TYR A 1 178 ? 15.909 -11.008 -23.947 1.00 42.34 178 TYR A CA 1
ATOM 1323 C C . TYR A 1 178 ? 17.318 -10.901 -23.359 1.00 42.34 178 TYR A C 1
ATOM 1325 O O . TYR A 1 178 ? 17.821 -9.801 -23.136 1.00 42.34 178 TYR A O 1
ATOM 1333 N N . ASP A 1 179 ? 17.915 -12.048 -23.035 1.00 36.94 179 ASP A N 1
ATOM 1334 C CA . ASP A 1 179 ? 19.361 -12.146 -22.826 1.00 36.94 179 ASP A CA 1
ATOM 1335 C C . ASP A 1 179 ? 20.057 -11.915 -24.176 1.00 36.94 179 ASP A C 1
ATOM 1337 O O . ASP A 1 179 ? 19.608 -12.442 -25.199 1.00 36.94 179 ASP A O 1
ATOM 1341 N N . SER A 1 180 ? 21.083 -11.067 -24.188 1.00 40.62 180 SER A N 1
ATOM 1342 C CA . SER A 1 180 ? 21.850 -10.695 -25.384 1.00 40.62 180 SER A CA 1
ATOM 1343 C C . SER A 1 180 ? 23.159 -11.460 -25.447 1.00 40.62 180 SER A C 1
ATOM 1345 O O . SER A 1 180 ? 23.906 -11.343 -24.449 1.00 40.62 180 SER A O 1
#